Protein AF-A0A6S6RY39-F1 (afdb_monomer)

Radius of gyration: 20.73 Å; Cα contacts (8 Å, |Δi|>4): 119; chains: 1; bounding box: 57×33×61 Å

Structure (mmCIF, N/CA/C/O backbone):
data_AF-A0A6S6RY39-F1
#
_entry.id   AF-A0A6S6RY39-F1
#
loop_
_atom_site.group_PDB
_atom_site.id
_atom_site.type_symbol
_atom_site.label_atom_id
_atom_site.label_alt_id
_atom_site.label_comp_id
_atom_site.label_asym_id
_atom_site.label_entity_id
_atom_site.label_seq_id
_atom_site.pdbx_PDB_ins_code
_atom_site.Cartn_x
_atom_site.Cartn_y
_atom_site.Cartn_z
_atom_site.occupancy
_atom_site.B_iso_or_equiv
_atom_site.auth_seq_id
_atom_site.auth_comp_id
_atom_site.auth_asym_id
_atom_site.auth_atom_id
_atom_site.pdbx_PDB_model_num
ATOM 1 N N . MET A 1 1 ? -31.749 14.037 34.444 1.00 73.38 1 MET A N 1
ATOM 2 C CA . MET A 1 1 ? -31.919 12.760 33.708 1.00 73.38 1 MET A CA 1
ATOM 3 C C . MET A 1 1 ? -32.158 12.962 32.211 1.00 73.38 1 MET A C 1
ATOM 5 O O . MET A 1 1 ? -31.431 12.362 31.437 1.00 73.38 1 MET A O 1
ATOM 9 N N . ILE A 1 2 ? -33.068 13.847 31.779 1.00 84.06 2 ILE A N 1
ATOM 10 C CA . ILE A 1 2 ? -33.341 14.111 30.344 1.00 84.06 2 ILE A CA 1
ATOM 11 C C . ILE A 1 2 ? -32.094 14.583 29.569 1.00 84.06 2 ILE A C 1
ATOM 13 O O . ILE A 1 2 ? -31.812 14.070 28.492 1.00 84.06 2 ILE A O 1
ATOM 17 N N . ALA A 1 3 ? -31.295 15.489 30.145 1.00 82.75 3 ALA A N 1
ATOM 18 C CA . ALA A 1 3 ? -30.053 15.962 29.522 1.00 82.75 3 ALA A CA 1
ATOM 19 C C . ALA A 1 3 ? -29.034 14.832 29.268 1.00 82.75 3 ALA A C 1
ATOM 21 O O . ALA A 1 3 ? -28.412 14.790 28.215 1.00 82.75 3 ALA A O 1
ATOM 22 N N . VAL A 1 4 ? -28.912 13.874 30.195 1.00 85.75 4 VAL A N 1
ATOM 23 C CA . VAL A 1 4 ? -27.992 12.730 30.058 1.00 85.75 4 VAL A CA 1
ATOM 24 C C . VAL A 1 4 ? -28.448 11.796 28.935 1.00 85.75 4 VAL A C 1
ATOM 26 O O . VAL A 1 4 ? -27.627 11.341 28.144 1.00 85.75 4 VAL A O 1
ATOM 29 N N . VAL A 1 5 ? -29.756 11.550 28.817 1.00 87.19 5 VAL A N 1
ATOM 30 C CA . VAL A 1 5 ? -30.326 10.730 27.734 1.00 87.19 5 VAL A CA 1
ATOM 31 C C . VAL A 1 5 ? -30.104 11.389 26.371 1.00 87.19 5 VAL A C 1
ATOM 33 O O . VAL A 1 5 ? -29.671 10.718 25.439 1.00 87.19 5 VAL A O 1
ATOM 36 N N . LEU A 1 6 ? -30.325 12.703 26.262 1.00 83.94 6 LEU A N 1
ATOM 37 C CA . LEU A 1 6 ? -30.083 13.454 25.026 1.00 83.94 6 LEU A CA 1
ATOM 38 C C . LEU A 1 6 ? -28.608 13.427 24.610 1.00 83.94 6 LEU A C 1
ATOM 40 O O . LEU A 1 6 ? -28.309 13.147 23.453 1.00 83.94 6 LEU A O 1
ATOM 44 N N . VAL A 1 7 ? -27.689 13.648 25.555 1.00 85.06 7 VAL A N 1
ATOM 45 C CA . VAL A 1 7 ? -26.241 13.573 25.296 1.00 85.06 7 VAL A CA 1
ATOM 46 C C . VAL A 1 7 ? -25.830 12.160 24.876 1.00 85.06 7 VAL A C 1
ATOM 48 O O . VAL A 1 7 ? -25.050 11.995 23.945 1.00 85.06 7 VAL A O 1
ATOM 51 N N . THR A 1 8 ? -26.401 11.127 25.495 1.00 83.75 8 THR A N 1
ATOM 52 C CA . THR A 1 8 ? -26.108 9.729 25.141 1.00 83.75 8 THR A CA 1
ATOM 53 C C . THR A 1 8 ? -26.586 9.392 23.728 1.00 83.75 8 THR A C 1
ATOM 55 O O . THR A 1 8 ? -25.852 8.768 22.967 1.00 83.75 8 THR A O 1
ATOM 58 N N . LEU A 1 9 ? -27.789 9.831 23.343 1.00 81.00 9 LEU A N 1
ATOM 59 C CA . LEU A 1 9 ? -28.319 9.638 21.989 1.00 81.00 9 LEU A CA 1
ATOM 60 C C . LEU A 1 9 ? -27.497 10.393 20.938 1.00 81.00 9 LEU A C 1
ATOM 62 O O . LEU A 1 9 ? -27.212 9.837 19.879 1.00 81.00 9 LEU A O 1
ATOM 66 N N . ALA A 1 10 ? -27.072 11.622 21.246 1.00 76.44 10 ALA A N 1
ATOM 67 C CA . ALA A 1 10 ? -26.186 12.394 20.380 1.00 76.44 10 ALA A CA 1
ATOM 68 C C . ALA A 1 10 ? -24.828 11.694 20.195 1.00 76.44 10 ALA A C 1
ATOM 70 O O . ALA A 1 10 ? -24.358 11.558 19.068 1.00 76.44 10 ALA A O 1
ATOM 71 N N . ASN A 1 11 ? -24.243 11.166 21.274 1.00 81.69 11 ASN A N 1
ATOM 72 C CA . ASN A 1 11 ? -22.986 10.419 21.218 1.00 81.69 11 ASN A CA 1
ATOM 73 C C . ASN A 1 11 ? -23.126 9.105 20.435 1.00 81.69 11 ASN A C 1
ATOM 75 O O . ASN A 1 11 ? -22.266 8.783 19.622 1.00 81.69 11 ASN A O 1
ATOM 79 N N . LEU A 1 12 ? -24.222 8.361 20.619 1.00 77.88 12 LEU A N 1
ATOM 80 C CA . LEU A 1 12 ? -24.502 7.140 19.853 1.00 77.88 12 LEU A CA 1
ATOM 81 C C . LEU A 1 12 ? -24.656 7.428 18.355 1.00 77.88 12 LEU A C 1
ATOM 83 O O . LEU A 1 12 ? -24.127 6.685 17.527 1.00 77.88 12 LEU A O 1
ATOM 87 N N . ALA A 1 13 ? -25.351 8.512 18.002 1.00 77.69 13 ALA A N 1
ATOM 88 C CA . ALA A 1 13 ? -25.482 8.950 16.618 1.00 77.69 13 ALA A CA 1
ATOM 89 C C . ALA A 1 13 ? -24.123 9.358 16.025 1.00 77.69 13 ALA A C 1
ATOM 91 O O . ALA A 1 13 ? -23.806 8.955 14.908 1.00 77.69 13 ALA A O 1
ATOM 92 N N . ALA A 1 14 ? -23.299 10.084 16.787 1.00 77.56 14 ALA A N 1
ATOM 93 C CA . ALA A 1 14 ? -21.957 10.484 16.370 1.00 77.56 14 ALA A CA 1
ATOM 94 C C . ALA A 1 14 ? -21.034 9.276 16.135 1.00 77.56 14 ALA A C 1
ATOM 96 O O . ALA A 1 14 ? -20.383 9.201 15.096 1.00 77.56 14 ALA A O 1
ATOM 97 N N . VAL A 1 15 ? -21.032 8.291 17.040 1.00 80.50 15 VAL A N 1
ATOM 98 C CA . VAL A 1 15 ? -20.230 7.060 16.905 1.00 80.50 15 VAL A CA 1
ATOM 99 C C . VAL A 1 15 ? -20.696 6.210 15.722 1.00 80.50 15 VAL A C 1
ATOM 101 O O . VAL A 1 15 ? -19.879 5.640 15.000 1.00 80.50 15 VAL A O 1
ATOM 104 N N . ARG A 1 16 ? -22.008 6.133 15.478 1.00 79.38 16 ARG A N 1
ATOM 105 C CA . ARG A 1 16 ? -22.537 5.422 14.310 1.00 79.38 16 ARG A CA 1
ATOM 106 C C . ARG A 1 16 ? -22.140 6.109 13.004 1.00 79.38 16 ARG A C 1
ATOM 108 O O . ARG A 1 16 ? -21.680 5.432 12.090 1.00 79.38 16 ARG A O 1
ATOM 115 N N . LEU A 1 17 ? -22.272 7.435 12.937 1.00 79.50 17 LEU A N 1
ATOM 116 C CA . LEU A 1 17 ? -21.854 8.220 11.776 1.00 79.50 17 LEU A CA 1
ATOM 117 C C . LEU A 1 17 ? -20.347 8.082 11.526 1.00 79.50 17 LEU A C 1
ATOM 119 O O . LEU A 1 17 ? -19.929 7.921 10.384 1.00 79.50 17 LEU A O 1
ATOM 123 N N . TYR A 1 18 ? -19.543 8.081 12.590 1.00 79.31 18 TYR A N 1
ATOM 124 C CA . TYR A 1 18 ? -18.112 7.799 12.520 1.00 79.31 18 TYR A CA 1
ATOM 125 C C . TYR A 1 18 ? -17.836 6.439 11.869 1.00 79.31 18 TYR A C 1
ATOM 127 O O . TYR A 1 18 ? -17.077 6.369 10.903 1.00 79.31 18 TYR A O 1
ATOM 135 N N . GLY A 1 19 ? -18.489 5.377 12.355 1.00 80.19 19 GLY A N 1
ATOM 136 C CA . GLY A 1 19 ? -18.305 4.026 11.826 1.00 80.19 19 GLY A CA 1
ATOM 137 C C . GLY A 1 19 ? -18.714 3.908 10.356 1.00 80.19 19 GLY A C 1
ATOM 138 O O . GLY A 1 19 ? -18.014 3.271 9.572 1.00 80.19 19 GLY A O 1
ATOM 139 N N . GLU A 1 20 ? -19.810 4.560 9.960 1.00 84.69 20 GLU A N 1
ATOM 140 C CA . GLU A 1 20 ? -20.259 4.594 8.565 1.00 84.69 20 GLU A CA 1
ATOM 141 C C . GLU A 1 20 ? -19.268 5.364 7.673 1.00 84.69 20 GLU A C 1
ATOM 143 O O . GLU A 1 20 ? -18.869 4.851 6.627 1.00 84.69 20 GLU A O 1
ATOM 148 N N . LEU A 1 21 ? -18.802 6.549 8.085 1.00 84.19 21 LEU A N 1
ATOM 149 C CA . LEU A 1 21 ? -17.816 7.330 7.325 1.00 84.19 21 LEU A CA 1
ATOM 150 C C . LEU A 1 21 ? -16.485 6.592 7.171 1.00 84.19 21 LEU A C 1
ATOM 152 O O . LEU A 1 21 ? -15.927 6.540 6.074 1.00 84.19 21 LEU A O 1
ATOM 156 N N . GLU A 1 22 ? -15.980 5.992 8.247 1.00 84.56 22 GLU A N 1
ATOM 157 C CA . GLU A 1 22 ? -14.739 5.225 8.204 1.00 84.56 22 GLU A CA 1
ATOM 158 C C . GLU A 1 22 ? -14.876 3.986 7.311 1.00 84.56 22 GLU A C 1
ATOM 160 O O . GLU A 1 22 ? -13.965 3.690 6.533 1.00 84.56 22 GLU A O 1
ATOM 165 N N . PHE A 1 23 ? -16.033 3.315 7.334 1.00 85.31 23 PHE A N 1
ATOM 166 C CA . PHE A 1 23 ? -16.339 2.221 6.415 1.00 85.31 23 PHE A CA 1
ATOM 167 C C . PHE A 1 23 ? -16.295 2.678 4.948 1.00 85.31 23 PHE A C 1
ATOM 169 O O . PHE A 1 23 ? -15.620 2.048 4.128 1.00 85.31 23 PHE A O 1
ATOM 176 N N . TRP A 1 24 ? -16.936 3.802 4.612 1.00 89.38 24 TRP A N 1
ATOM 177 C CA . TRP A 1 24 ? -16.904 4.357 3.255 1.00 89.38 24 TRP A CA 1
ATOM 178 C C . TRP A 1 24 ? -15.489 4.766 2.825 1.00 89.38 24 TRP A C 1
ATOM 180 O O . TRP A 1 24 ? -15.053 4.410 1.728 1.00 89.38 24 TRP A O 1
ATOM 190 N N . PHE A 1 25 ? -14.726 5.440 3.690 1.00 89.69 25 PHE A N 1
ATOM 191 C CA . PHE A 1 25 ? -13.334 5.797 3.396 1.00 89.69 25 PHE A CA 1
ATOM 192 C C . PHE A 1 25 ? -12.435 4.568 3.231 1.00 89.69 25 PHE A C 1
ATOM 194 O O . PHE A 1 25 ? -11.557 4.553 2.364 1.00 89.69 25 PHE A O 1
ATOM 201 N N . ALA A 1 26 ? -12.642 3.517 4.026 1.00 87.44 26 ALA A N 1
ATOM 202 C CA . ALA A 1 26 ? -11.937 2.250 3.868 1.00 87.44 26 ALA A CA 1
ATOM 203 C C . ALA A 1 26 ? -12.264 1.583 2.524 1.00 87.44 26 ALA A C 1
ATOM 205 O O . ALA A 1 26 ? -11.342 1.136 1.837 1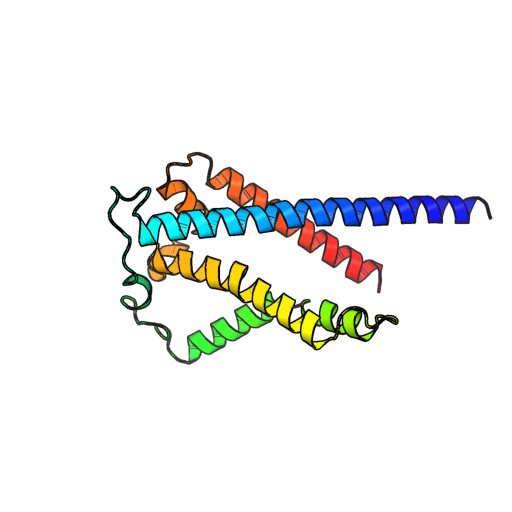.00 87.44 26 ALA A O 1
ATOM 206 N N . MET A 1 27 ? -13.535 1.572 2.107 1.00 90.31 27 MET A N 1
ATOM 207 C CA . MET A 1 27 ? -13.937 1.009 0.814 1.00 90.31 27 MET A CA 1
ATOM 208 C C . MET A 1 27 ? -13.284 1.722 -0.372 1.00 90.31 27 MET A C 1
ATOM 210 O O . MET A 1 27 ? -12.805 1.047 -1.285 1.00 90.31 27 MET A O 1
ATOM 214 N N . ILE A 1 28 ? -13.209 3.058 -0.352 1.00 92.75 28 ILE A N 1
ATOM 215 C CA . ILE A 1 28 ? -12.553 3.846 -1.411 1.00 92.75 28 ILE A CA 1
ATOM 216 C C . ILE A 1 28 ? -11.085 3.422 -1.559 1.00 92.75 28 ILE A C 1
ATOM 218 O O . ILE A 1 28 ? -10.643 3.078 -2.656 1.00 92.75 28 ILE A O 1
ATOM 222 N N . LYS A 1 29 ? -10.345 3.375 -0.444 1.00 89.44 29 LYS A N 1
ATOM 223 C CA . LYS A 1 29 ? -8.929 2.976 -0.416 1.00 89.44 29 LYS A CA 1
ATOM 224 C C . LYS A 1 29 ? -8.711 1.558 -0.947 1.00 89.44 29 LYS A C 1
ATOM 226 O O . LYS A 1 29 ? -7.864 1.344 -1.809 1.00 89.44 29 LYS A O 1
ATOM 231 N N . VAL A 1 30 ? -9.469 0.589 -0.432 1.00 91.31 30 VAL A N 1
ATOM 232 C CA . VAL A 1 30 ? -9.306 -0.828 -0.792 1.00 91.31 30 VAL A CA 1
ATOM 233 C C . VAL A 1 30 ? -9.629 -1.056 -2.265 1.00 91.31 30 VAL A C 1
ATOM 235 O O . VAL A 1 30 ? -8.853 -1.701 -2.967 1.00 91.31 30 VAL A O 1
ATOM 238 N N . THR A 1 31 ? -10.729 -0.479 -2.752 1.00 93.50 31 THR A N 1
ATOM 239 C CA . THR A 1 31 ? -11.125 -0.588 -4.162 1.00 93.50 31 THR A CA 1
ATOM 240 C C . THR A 1 31 ? -10.046 -0.015 -5.074 1.00 93.50 31 THR A C 1
ATOM 242 O O . THR A 1 31 ? -9.655 -0.661 -6.044 1.00 93.50 31 THR A O 1
ATOM 245 N N . MET A 1 32 ? -9.505 1.157 -4.728 1.00 93.25 32 MET A N 1
ATOM 246 C CA . MET A 1 32 ? -8.440 1.805 -5.492 1.00 93.25 32 MET A CA 1
ATOM 247 C C . MET A 1 32 ? -7.193 0.920 -5.620 1.00 93.25 32 MET A C 1
ATOM 249 O O . MET A 1 32 ? -6.672 0.739 -6.721 1.00 93.25 32 MET A O 1
ATOM 253 N N . ILE A 1 33 ? -6.731 0.339 -4.508 1.00 92.81 33 ILE A N 1
ATOM 254 C CA . ILE A 1 33 ? -5.547 -0.529 -4.496 1.00 92.81 33 ILE A CA 1
ATOM 255 C C . ILE A 1 33 ? -5.783 -1.781 -5.346 1.00 92.81 33 ILE A C 1
ATOM 257 O O . ILE A 1 33 ? -4.914 -2.156 -6.130 1.00 92.81 33 ILE A O 1
ATOM 261 N N . ILE A 1 34 ? -6.957 -2.410 -5.236 1.00 93.75 34 ILE A N 1
ATOM 262 C CA . ILE A 1 34 ? -7.293 -3.601 -6.029 1.00 93.75 34 ILE A CA 1
ATOM 263 C C . ILE A 1 34 ? -7.283 -3.275 -7.525 1.00 93.75 34 ILE A C 1
ATOM 265 O O . ILE A 1 34 ? -6.635 -3.981 -8.294 1.00 93.75 34 ILE A O 1
ATOM 269 N N . VAL A 1 35 ? -7.952 -2.194 -7.941 1.00 93.69 35 VAL A N 1
ATOM 270 C CA . VAL A 1 35 ? -7.993 -1.769 -9.351 1.00 93.69 35 VAL A CA 1
ATOM 271 C C . VAL A 1 35 ? -6.584 -1.519 -9.883 1.00 93.69 35 VAL A C 1
ATOM 273 O O . VAL A 1 35 ? -6.236 -1.981 -10.965 1.00 93.69 35 VAL A O 1
ATOM 276 N N . MET A 1 36 ? -5.753 -0.836 -9.103 1.00 92.88 36 MET A N 1
ATOM 277 C CA . MET A 1 36 ? -4.372 -0.549 -9.468 1.00 92.88 36 MET A CA 1
ATOM 278 C C . MET A 1 36 ? -3.525 -1.815 -9.628 1.00 92.88 36 MET A C 1
ATOM 280 O O . MET A 1 36 ? -2.757 -1.911 -10.584 1.00 92.88 36 MET A O 1
ATOM 284 N N . ILE A 1 37 ? -3.677 -2.793 -8.730 1.00 93.06 37 ILE A N 1
ATOM 285 C CA . ILE A 1 37 ? -2.982 -4.080 -8.842 1.00 93.06 37 ILE A CA 1
ATOM 286 C C . ILE A 1 37 ? -3.424 -4.804 -10.114 1.00 93.06 37 ILE A C 1
ATOM 288 O O . ILE A 1 37 ? -2.578 -5.263 -10.872 1.00 93.06 37 ILE A O 1
ATOM 292 N N . LEU A 1 38 ? -4.729 -4.865 -10.393 1.00 93.81 38 LEU A N 1
ATOM 293 C CA . LEU A 1 38 ? -5.251 -5.528 -11.591 1.00 93.81 38 LEU A CA 1
ATOM 294 C C . LEU A 1 38 ? -4.758 -4.869 -12.885 1.00 93.81 38 LEU A C 1
ATOM 296 O O . LEU A 1 38 ? -4.331 -5.571 -13.799 1.00 93.81 38 LEU A O 1
ATOM 300 N N . ILE 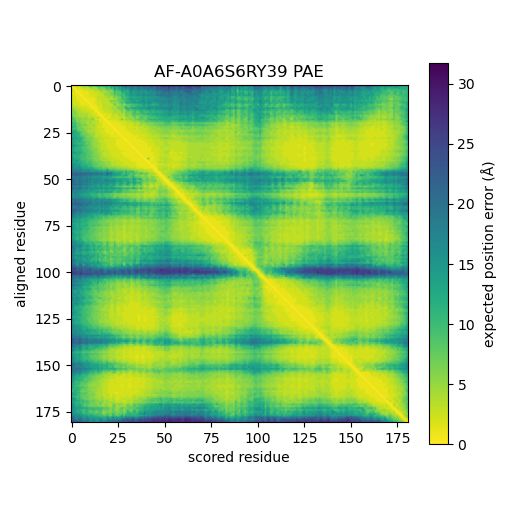A 1 39 ? -4.766 -3.535 -12.950 1.00 92.88 39 ILE A N 1
ATOM 301 C CA . ILE A 1 39 ? -4.218 -2.783 -14.089 1.00 92.88 39 ILE A CA 1
ATOM 302 C C . ILE A 1 39 ? -2.724 -3.066 -14.248 1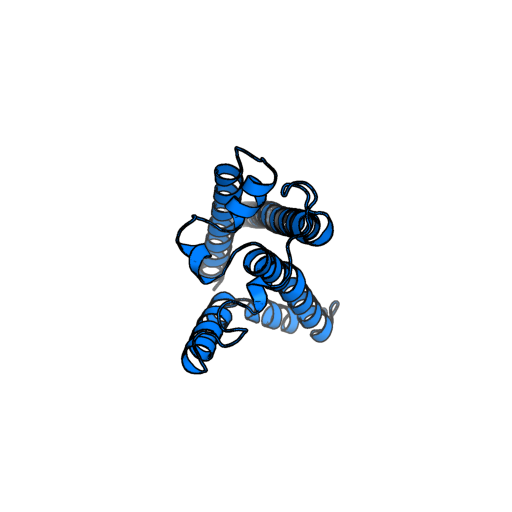.00 92.88 39 ILE A C 1
ATOM 304 O O . ILE A 1 39 ? -2.264 -3.342 -15.352 1.00 92.88 39 ILE A O 1
ATOM 308 N N . GLY A 1 40 ? -1.972 -3.045 -13.147 1.00 92.00 40 GLY A N 1
ATOM 309 C CA . GLY A 1 40 ? -0.547 -3.349 -13.152 1.00 92.00 40 GLY A CA 1
ATOM 310 C C . GLY A 1 40 ? -0.233 -4.753 -13.653 1.00 92.00 40 GLY A C 1
ATOM 311 O O . GLY A 1 40 ? 0.638 -4.921 -14.500 1.00 92.00 40 GLY A O 1
ATOM 312 N N . LEU A 1 41 ? -0.977 -5.760 -13.192 1.00 92.44 41 LEU A N 1
ATOM 313 C CA . LEU A 1 41 ? -0.845 -7.132 -13.685 1.00 92.44 41 LEU A CA 1
ATOM 314 C C . LEU A 1 41 ? -1.202 -7.223 -15.177 1.00 92.44 41 LEU A C 1
ATOM 316 O O . LEU A 1 41 ? -0.521 -7.923 -15.920 1.00 92.44 41 LEU A O 1
ATOM 320 N N . GLY A 1 42 ? 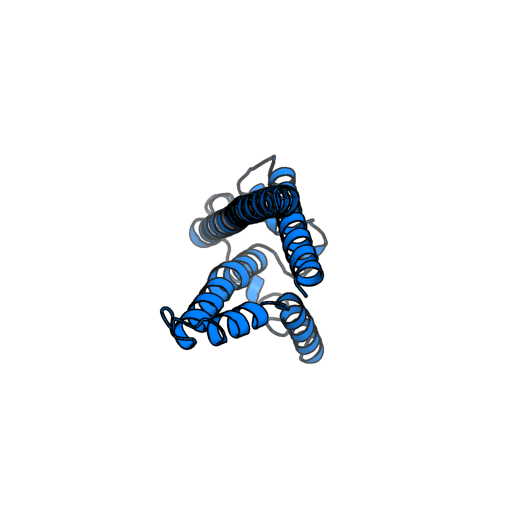-2.219 -6.488 -15.638 1.00 90.88 42 GLY A N 1
ATOM 321 C CA . GLY A 1 42 ? -2.566 -6.393 -17.060 1.00 90.88 42 GLY A CA 1
ATOM 322 C C . GLY A 1 42 ? -1.463 -5.756 -17.914 1.00 90.88 42 GLY A C 1
ATOM 323 O O . GLY A 1 42 ? -1.195 -6.220 -19.020 1.00 90.88 42 GLY A O 1
ATOM 324 N N . LEU A 1 43 ? -0.778 -4.739 -17.392 1.00 90.31 43 LEU A N 1
ATOM 325 C CA . LEU A 1 43 ? 0.395 -4.129 -18.025 1.00 90.31 43 LEU A CA 1
ATOM 326 C C . LEU A 1 43 ? 1.586 -5.100 -18.080 1.00 90.31 43 LEU A C 1
ATOM 328 O O . LEU A 1 43 ? 2.239 -5.196 -19.113 1.00 90.31 43 LEU A O 1
ATOM 332 N N . ILE A 1 44 ? 1.841 -5.843 -17.000 1.00 90.12 44 ILE A N 1
ATOM 333 C CA . ILE A 1 44 ? 2.969 -6.782 -16.907 1.00 90.12 44 ILE A CA 1
ATOM 334 C C . ILE A 1 44 ? 2.752 -8.001 -17.806 1.00 90.12 44 ILE A C 1
ATOM 336 O O . ILE A 1 44 ? 3.608 -8.308 -18.623 1.00 90.12 44 ILE A O 1
ATOM 340 N N . PHE A 1 45 ? 1.616 -8.693 -17.692 1.00 88.44 45 PHE A N 1
ATOM 341 C CA . PHE A 1 45 ? 1.412 -9.978 -18.374 1.00 88.44 45 PHE A CA 1
ATOM 342 C C . PHE A 1 45 ? 0.852 -9.856 -19.791 1.00 88.44 45 PHE A C 1
ATOM 344 O O . PHE A 1 45 ? 1.094 -10.733 -20.615 1.00 88.44 45 PHE A O 1
ATOM 351 N N . VAL A 1 46 ? 0.066 -8.813 -20.067 1.00 85.00 46 VAL A N 1
ATOM 352 C CA . VAL A 1 46 ? -0.668 -8.662 -21.336 1.00 85.00 46 VAL A CA 1
ATOM 353 C C . VAL A 1 46 ? -0.189 -7.440 -22.128 1.00 85.00 46 VAL A C 1
ATOM 355 O O . VAL A 1 46 ? -0.452 -7.344 -23.323 1.00 85.00 46 VAL A O 1
ATOM 358 N N . GLY A 1 47 ? 0.512 -6.491 -21.498 1.00 82.38 47 GLY A N 1
ATOM 359 C CA . GLY A 1 47 ? 0.944 -5.258 -22.161 1.00 82.38 47 GLY A CA 1
ATOM 360 C C . GLY A 1 47 ? -0.216 -4.311 -22.492 1.00 82.38 47 GLY A C 1
ATOM 361 O O . GLY A 1 47 ? -0.128 -3.531 -23.443 1.00 82.38 47 GLY A O 1
ATOM 362 N N . ILE A 1 48 ? -1.330 -4.376 -21.748 1.00 76.62 48 ILE A N 1
ATOM 363 C CA . ILE A 1 48 ? -2.496 -3.500 -21.962 1.00 76.62 48 ILE A CA 1
ATOM 364 C C . ILE A 1 48 ? -2.073 -2.054 -21.676 1.00 76.62 48 ILE A C 1
ATOM 366 O O . ILE A 1 48 ? -1.876 -1.699 -20.522 1.00 76.62 48 ILE A O 1
ATOM 370 N N . GLY A 1 49 ? -1.928 -1.222 -22.712 1.00 72.31 49 GLY A N 1
ATOM 371 C CA . GLY A 1 49 ? -1.375 0.141 -22.596 1.00 72.31 49 GLY A CA 1
ATOM 372 C C . GLY A 1 49 ? 0.116 0.264 -22.950 1.00 72.31 49 GLY A C 1
ATOM 373 O O . GLY A 1 49 ? 0.688 1.342 -22.831 1.00 72.31 49 GLY A O 1
ATOM 374 N N . ASN A 1 50 ? 0.740 -0.820 -23.420 1.00 80.88 50 ASN A N 1
ATOM 375 C CA . ASN A 1 50 ? 2.113 -0.858 -23.924 1.00 80.88 50 ASN A CA 1
ATOM 376 C C . ASN A 1 50 ? 2.187 -1.595 -25.275 1.00 80.88 50 ASN A C 1
ATOM 378 O O . ASN A 1 50 ? 2.949 -2.535 -25.428 1.00 80.88 50 ASN A O 1
ATOM 382 N N . ASN A 1 51 ? 1.333 -1.239 -26.242 1.00 77.56 51 ASN A N 1
ATOM 383 C CA . ASN A 1 51 ? 1.256 -1.903 -27.558 1.00 77.56 51 ASN A CA 1
ATOM 384 C C . ASN A 1 51 ? 1.076 -3.439 -27.514 1.00 77.56 51 ASN A C 1
ATOM 386 O O . ASN A 1 51 ? 1.441 -4.117 -28.470 1.00 77.56 51 ASN A O 1
ATOM 390 N N . PHE A 1 52 ? 0.501 -3.987 -26.435 1.00 76.38 52 PHE A N 1
ATOM 391 C CA . PHE A 1 52 ? 0.433 -5.435 -26.170 1.00 76.38 52 PHE A CA 1
ATOM 392 C C . PHE A 1 52 ? 1.800 -6.117 -26.021 1.00 76.38 52 PHE A C 1
ATOM 394 O O . PHE A 1 52 ? 1.911 -7.333 -26.149 1.00 76.38 52 PHE A O 1
ATOM 401 N N . GLU A 1 53 ? 2.835 -5.339 -25.712 1.00 75.75 53 GLU A N 1
ATOM 402 C CA . GLU A 1 53 ? 4.150 -5.832 -25.341 1.00 75.75 53 GLU A CA 1
ATOM 403 C C . GLU A 1 53 ? 4.225 -5.935 -23.807 1.00 75.75 53 GLU A C 1
ATOM 405 O O . GLU A 1 53 ? 4.095 -4.914 -23.115 1.00 75.75 53 GLU A O 1
ATOM 410 N N . PRO A 1 54 ? 4.368 -7.154 -23.252 1.00 81.50 54 PRO A N 1
ATOM 411 C CA . PRO A 1 54 ? 4.519 -7.370 -21.817 1.00 81.50 54 PRO A CA 1
ATOM 412 C C . PRO A 1 54 ? 5.687 -6.563 -21.248 1.00 81.50 54 PRO A C 1
ATOM 414 O O . PRO A 1 54 ? 6.752 -6.481 -21.858 1.00 81.50 54 PRO A O 1
ATOM 417 N N . ILE A 1 55 ? 5.497 -5.980 -20.065 1.00 83.94 55 ILE A N 1
ATOM 418 C CA . ILE A 1 55 ? 6.583 -5.297 -19.356 1.00 83.94 55 ILE A CA 1
ATOM 419 C C . ILE A 1 55 ? 7.383 -6.345 -18.585 1.00 83.94 55 ILE A C 1
ATOM 421 O O . ILE A 1 55 ? 6.831 -7.054 -17.742 1.00 83.94 55 ILE A O 1
ATOM 425 N N . ASP A 1 56 ? 8.679 -6.430 -18.880 1.00 80.00 56 ASP A N 1
ATOM 426 C CA . ASP A 1 56 ? 9.583 -7.375 -18.229 1.00 80.00 56 ASP A CA 1
ATOM 427 C C . ASP A 1 56 ? 9.813 -7.025 -16.747 1.00 80.00 56 ASP A C 1
ATOM 429 O O . ASP A 1 56 ? 9.700 -5.880 -16.306 1.00 80.00 56 ASP A O 1
ATOM 433 N N . LEU A 1 57 ? 10.190 -8.036 -15.970 1.00 85.75 57 LEU A N 1
ATOM 434 C CA . LEU A 1 57 ? 10.553 -7.939 -14.560 1.00 85.75 57 LEU A CA 1
ATOM 435 C C . LEU A 1 57 ? 11.962 -7.357 -14.345 1.00 85.75 57 LEU A C 1
ATOM 437 O O . LEU A 1 57 ? 12.421 -7.269 -13.205 1.00 85.75 57 LEU A O 1
ATOM 441 N N . ALA A 1 58 ? 12.643 -6.947 -15.419 1.00 84.44 58 ALA A N 1
ATOM 442 C CA . ALA A 1 58 ? 14.019 -6.461 -15.417 1.00 84.44 58 ALA A CA 1
ATOM 443 C C . ALA A 1 58 ? 14.247 -5.284 -14.448 1.00 84.44 58 ALA A C 1
ATOM 445 O O . ALA A 1 58 ? 15.243 -5.270 -13.718 1.00 84.44 58 ALA A O 1
ATOM 446 N N . ASN A 1 59 ? 13.266 -4.378 -14.319 1.00 85.62 59 ASN A N 1
ATOM 447 C CA . ASN A 1 59 ? 13.313 -3.239 -13.390 1.00 85.62 59 ASN A CA 1
ATOM 448 C C . ASN A 1 59 ? 13.537 -3.644 -11.917 1.00 85.62 59 ASN A C 1
ATOM 450 O O . ASN A 1 59 ? 14.071 -2.850 -11.140 1.00 85.62 59 ASN A O 1
ATOM 454 N N . LEU A 1 60 ? 13.181 -4.876 -11.523 1.00 84.12 60 LEU A N 1
ATOM 455 C CA . LEU A 1 60 ? 13.407 -5.388 -10.164 1.00 84.12 60 LEU A CA 1
ATOM 456 C C . LEU A 1 60 ? 14.893 -5.615 -9.852 1.00 84.12 60 LEU A C 1
ATOM 458 O O . LEU A 1 60 ? 15.289 -5.585 -8.686 1.00 84.12 60 LEU A O 1
ATOM 462 N N . THR A 1 61 ? 15.714 -5.879 -10.871 1.00 83.31 61 THR A N 1
ATOM 463 C CA . THR A 1 61 ? 17.108 -6.309 -10.692 1.00 83.31 61 THR A CA 1
ATOM 464 C C . THR A 1 61 ? 18.136 -5.417 -11.375 1.00 83.31 61 THR A C 1
ATOM 466 O O . THR A 1 61 ? 19.248 -5.302 -10.861 1.00 83.31 61 THR A O 1
ATOM 469 N N . GLU A 1 62 ? 17.791 -4.763 -12.485 1.00 82.56 62 GLU A N 1
ATOM 470 C CA . GLU A 1 62 ? 18.749 -4.027 -13.325 1.00 82.56 62 GLU A CA 1
ATOM 471 C C . GLU A 1 62 ? 19.382 -2.815 -12.630 1.00 82.56 62 GLU A C 1
ATOM 473 O O . GLU A 1 62 ? 20.534 -2.473 -12.890 1.00 82.56 62 GLU A O 1
ATOM 478 N N . HIS A 1 63 ? 18.689 -2.202 -11.673 1.00 81.62 63 HIS A N 1
ATOM 479 C CA . HIS A 1 63 ? 19.147 -0.983 -11.003 1.00 81.62 63 HIS A CA 1
ATOM 480 C C . HIS A 1 63 ? 19.803 -1.267 -9.642 1.00 81.62 63 HIS A C 1
ATOM 482 O O . HIS A 1 63 ? 19.430 -0.679 -8.628 1.00 81.62 63 HIS A O 1
ATOM 488 N N . GLY A 1 64 ? 20.768 -2.191 -9.602 1.00 73.50 64 GLY A N 1
ATOM 489 C CA . GLY A 1 64 ? 21.518 -2.535 -8.382 1.00 73.50 64 GLY A CA 1
ATOM 490 C C . GLY A 1 64 ? 20.862 -3.598 -7.488 1.00 73.50 64 GLY A C 1
ATOM 491 O O . GLY A 1 64 ? 21.302 -3.805 -6.356 1.00 73.50 64 GLY A O 1
ATOM 492 N N . GLY A 1 65 ? 19.838 -4.294 -7.991 1.00 80.81 65 GLY A N 1
ATOM 493 C CA . GLY A 1 65 ? 19.146 -5.374 -7.286 1.00 80.81 65 GLY A CA 1
ATOM 494 C C . GLY A 1 65 ? 18.437 -4.949 -5.994 1.00 80.81 65 GLY A C 1
ATOM 495 O O . GLY A 1 65 ? 18.225 -3.772 -5.712 1.00 80.81 65 GLY A O 1
ATOM 496 N N . PHE A 1 66 ? 18.095 -5.936 -5.162 1.00 77.25 66 PHE A N 1
ATOM 497 C CA . PHE A 1 66 ? 17.348 -5.726 -3.912 1.00 77.25 66 PHE A CA 1
ATOM 498 C C . PHE A 1 66 ? 18.103 -4.910 -2.846 1.00 77.25 66 PHE A C 1
ATOM 500 O O . PHE A 1 66 ? 17.482 -4.374 -1.932 1.00 77.25 66 PHE A O 1
ATOM 507 N N . PHE A 1 67 ? 19.431 -4.802 -2.956 1.00 83.25 67 PHE A N 1
ATOM 508 C CA . PHE A 1 67 ? 20.293 -4.089 -2.007 1.00 83.25 67 PHE A CA 1
ATOM 509 C C . PHE A 1 67 ? 21.079 -2.958 -2.684 1.00 83.25 67 PHE A C 1
ATOM 511 O O . PHE A 1 67 ? 22.238 -2.723 -2.347 1.00 83.25 67 PHE A O 1
ATOM 518 N N . ALA A 1 68 ? 20.454 -2.231 -3.617 1.00 81.38 68 ALA A N 1
ATOM 519 C CA . ALA A 1 68 ? 21.119 -1.182 -4.397 1.00 81.38 68 ALA A CA 1
ATOM 520 C C . ALA A 1 68 ? 21.789 -0.082 -3.545 1.00 81.38 68 ALA A C 1
ATOM 522 O O . ALA A 1 68 ? 22.820 0.462 -3.929 1.00 81.38 68 ALA A O 1
ATOM 523 N N . GLY A 1 69 ? 21.243 0.223 -2.361 1.00 82.94 69 GLY A N 1
ATOM 524 C CA . GLY A 1 69 ? 21.831 1.167 -1.399 1.00 82.94 69 GLY A CA 1
ATOM 525 C C . GLY A 1 69 ? 22.708 0.527 -0.310 1.00 82.94 69 GLY A C 1
ATOM 526 O O . GLY A 1 69 ? 23.060 1.195 0.661 1.00 82.94 69 GLY A O 1
ATOM 527 N N . GLY A 1 70 ? 23.020 -0.766 -0.421 1.00 88.06 70 GLY A N 1
ATOM 528 C CA . GLY A 1 70 ? 23.750 -1.534 0.586 1.00 88.06 70 GLY A CA 1
ATOM 529 C C . GLY A 1 70 ? 22.976 -1.768 1.892 1.00 88.06 70 GLY A C 1
ATOM 530 O O . GLY A 1 70 ? 21.790 -1.458 2.023 1.00 88.06 70 GLY A O 1
ATOM 531 N N . TRP A 1 71 ? 23.671 -2.328 2.888 1.00 89.62 71 TRP A N 1
ATOM 532 C CA . TRP A 1 71 ? 23.082 -2.704 4.181 1.00 89.62 71 TRP A CA 1
ATOM 533 C C . TRP A 1 71 ? 22.507 -1.510 4.954 1.00 89.62 71 TRP A C 1
ATOM 535 O O . TRP A 1 71 ? 21.451 -1.610 5.573 1.00 89.62 71 TRP A O 1
ATOM 545 N N . GLN A 1 72 ? 23.170 -0.354 4.881 1.00 90.00 72 GLN A N 1
ATOM 546 C CA . GLN A 1 72 ? 22.731 0.850 5.580 1.00 90.00 72 GLN A CA 1
ATOM 547 C C . GLN A 1 72 ? 21.377 1.353 5.058 1.00 90.00 72 GLN A C 1
ATOM 549 O O . GLN A 1 72 ? 20.469 1.574 5.857 1.00 90.00 72 GLN A O 1
ATOM 554 N N . SER A 1 73 ? 21.198 1.477 3.738 1.00 87.62 73 SER A N 1
ATOM 555 C CA . SER A 1 73 ? 19.912 1.899 3.163 1.00 87.62 73 SER A CA 1
ATOM 556 C C . SER A 1 73 ? 18.799 0.890 3.416 1.00 87.62 73 SER A C 1
ATOM 558 O O . SER A 1 73 ? 17.658 1.291 3.634 1.00 87.62 73 SER A O 1
ATOM 560 N N . PHE A 1 74 ? 19.123 -0.406 3.459 1.00 89.69 74 PHE A N 1
ATOM 561 C CA . PHE A 1 74 ? 18.164 -1.437 3.853 1.00 89.69 74 PHE A CA 1
ATOM 562 C C . PHE A 1 74 ? 17.650 -1.222 5.284 1.00 89.69 74 PHE A C 1
ATOM 564 O O . PHE A 1 74 ? 16.441 -1.236 5.507 1.00 89.69 74 PHE A O 1
ATOM 571 N N . LEU A 1 75 ? 18.542 -0.953 6.245 1.00 92.12 75 LEU A N 1
ATOM 572 C CA . LEU A 1 75 ? 18.144 -0.662 7.626 1.00 92.12 75 LEU A CA 1
ATOM 573 C C . LEU A 1 75 ? 17.299 0.617 7.729 1.00 92.12 75 LEU A C 1
ATOM 575 O O . LEU A 1 75 ? 16.300 0.629 8.445 1.00 92.12 75 LEU A O 1
ATOM 579 N N . PHE A 1 76 ? 17.645 1.673 6.986 1.00 91.31 76 PHE A N 1
ATOM 580 C CA . PHE A 1 76 ? 16.827 2.891 6.943 1.00 91.31 76 PHE A CA 1
ATOM 581 C C . PHE A 1 76 ? 15.433 2.638 6.361 1.00 91.31 76 PHE A C 1
ATOM 583 O O . PHE A 1 76 ? 14.441 3.079 6.943 1.00 91.31 76 PHE A O 1
ATOM 590 N N . ALA A 1 77 ? 15.339 1.894 5.257 1.00 90.06 77 ALA A N 1
ATOM 591 C CA . ALA A 1 77 ? 14.060 1.512 4.669 1.00 90.06 77 ALA A CA 1
ATOM 592 C C . ALA A 1 77 ? 13.224 0.680 5.653 1.00 90.06 77 ALA A C 1
ATOM 594 O O . ALA A 1 77 ? 12.036 0.946 5.821 1.00 90.06 77 ALA A O 1
ATOM 595 N N . LEU A 1 78 ? 13.848 -0.262 6.370 1.00 90.44 78 LEU A N 1
ATOM 596 C CA . LEU A 1 78 ? 13.185 -1.059 7.401 1.00 90.44 78 LEU A CA 1
ATOM 597 C C . LEU A 1 78 ? 12.597 -0.177 8.514 1.00 90.44 78 LEU A C 1
ATOM 599 O O . LEU A 1 78 ? 11.447 -0.376 8.900 1.00 90.44 78 LEU A O 1
ATOM 603 N N . CYS A 1 79 ? 13.337 0.827 8.990 1.00 92.81 79 CYS A N 1
ATOM 604 C CA . CYS A 1 79 ? 12.839 1.779 9.986 1.00 92.81 79 CYS A CA 1
ATOM 605 C C . CYS A 1 79 ? 11.619 2.567 9.485 1.00 92.81 79 CYS A C 1
ATOM 607 O O . CYS A 1 79 ? 10.640 2.704 10.217 1.00 92.81 79 CYS A O 1
ATOM 609 N N . ILE A 1 80 ? 11.647 3.050 8.237 1.00 91.12 80 ILE A N 1
ATOM 610 C CA . ILE A 1 80 ? 10.523 3.783 7.625 1.00 91.12 80 ILE A CA 1
ATOM 611 C C . ILE A 1 80 ? 9.295 2.877 7.487 1.00 91.12 80 ILE A C 1
ATOM 613 O O . ILE A 1 80 ? 8.173 3.293 7.785 1.00 91.12 80 ILE A O 1
ATOM 617 N N . VAL A 1 81 ? 9.502 1.625 7.073 1.00 89.19 81 VAL A N 1
ATOM 618 C CA . VAL A 1 81 ? 8.438 0.624 6.967 1.00 89.19 81 VAL A CA 1
ATOM 619 C C . VAL A 1 81 ? 7.819 0.373 8.340 1.00 89.19 81 VAL A C 1
ATOM 621 O O . VAL A 1 81 ? 6.609 0.512 8.475 1.00 89.19 81 VAL A O 1
ATOM 624 N N . ILE A 1 82 ? 8.619 0.090 9.374 1.00 88.50 82 ILE A N 1
ATOM 625 C CA . ILE A 1 82 ? 8.117 -0.142 10.740 1.00 88.50 82 ILE A CA 1
ATOM 626 C C . ILE A 1 82 ? 7.332 1.075 11.248 1.00 88.50 82 ILE A C 1
ATOM 628 O O . ILE A 1 82 ? 6.232 0.912 11.773 1.00 88.50 82 ILE A O 1
ATOM 632 N N . ALA A 1 83 ? 7.847 2.289 11.039 1.00 87.50 83 ALA A N 1
ATOM 633 C CA . ALA A 1 83 ? 7.155 3.519 11.420 1.00 87.50 83 ALA A CA 1
ATOM 634 C C . ALA A 1 83 ? 5.809 3.700 10.692 1.00 87.50 83 ALA A C 1
ATOM 636 O O . ALA A 1 83 ? 4.856 4.205 11.280 1.00 87.50 83 ALA A O 1
ATOM 637 N N . SER A 1 84 ? 5.697 3.238 9.444 1.00 85.75 84 SER A N 1
ATOM 638 C CA . SER A 1 84 ? 4.460 3.320 8.650 1.00 85.75 84 SER A CA 1
ATOM 639 C C . SER A 1 84 ? 3.351 2.371 9.129 1.00 85.75 84 SER A C 1
ATOM 641 O O . SER A 1 84 ? 2.199 2.539 8.734 1.00 85.75 84 SER A O 1
ATOM 643 N N . TYR A 1 85 ? 3.679 1.379 9.965 1.00 82.19 85 TYR A N 1
ATOM 644 C CA . TYR A 1 85 ? 2.734 0.391 10.504 1.00 82.19 85 TYR A CA 1
ATOM 645 C C . TYR A 1 85 ? 2.367 0.620 11.975 1.00 82.19 85 TYR A C 1
ATOM 647 O O . TYR A 1 85 ? 1.755 -0.251 12.600 1.00 82.19 85 TYR A O 1
ATOM 655 N N . GLN A 1 86 ? 2.704 1.786 12.524 1.00 79.50 86 GLN A N 1
ATOM 656 C CA . GLN A 1 86 ? 2.313 2.159 13.878 1.00 79.50 86 GLN A CA 1
ATOM 657 C C . GLN A 1 86 ? 0.776 2.193 13.991 1.00 79.50 86 GLN A C 1
ATOM 659 O O . GLN A 1 86 ? 0.088 2.733 13.123 1.00 79.50 86 GLN A O 1
ATOM 664 N N . GLY A 1 87 ? 0.225 1.554 15.024 1.00 74.25 87 GLY A N 1
ATOM 665 C CA . GLY A 1 87 ? -1.220 1.383 15.213 1.00 74.25 87 GLY A CA 1
ATOM 666 C C . GLY A 1 87 ? -1.773 0.024 14.766 1.00 74.25 87 GLY A C 1
ATOM 667 O O . GLY A 1 87 ? -2.899 -0.324 15.132 1.00 74.25 87 GLY A O 1
ATOM 668 N N . VAL A 1 88 ? -0.994 -0.811 14.063 1.00 78.31 88 VAL A N 1
ATOM 669 C CA . VAL A 1 88 ? -1.365 -2.226 13.852 1.00 78.31 88 VAL A CA 1
ATOM 670 C C . VAL A 1 88 ? -1.374 -2.989 15.183 1.00 78.31 88 VAL A C 1
ATOM 672 O O . VAL A 1 88 ? -2.171 -3.917 15.352 1.00 78.31 88 VAL A O 1
ATOM 675 N N . GLU A 1 89 ? -0.564 -2.568 16.162 1.00 76.75 89 GLU A N 1
ATOM 676 C CA . GLU A 1 89 ? -0.586 -3.129 17.514 1.00 76.75 89 GLU A CA 1
ATOM 677 C C . GLU A 1 89 ? -1.945 -2.976 18.210 1.00 76.75 89 GLU A C 1
ATOM 679 O O . GLU A 1 89 ? -2.336 -3.857 18.980 1.00 76.75 89 GLU A O 1
ATOM 684 N N . LEU A 1 90 ? -2.701 -1.918 17.888 1.00 74.56 90 LEU A N 1
ATOM 685 C CA . LEU A 1 90 ? -3.976 -1.613 18.531 1.00 74.56 90 LEU A CA 1
ATOM 686 C C . LEU A 1 90 ? -4.987 -2.739 18.302 1.00 74.56 90 LEU A C 1
ATOM 688 O O . LEU A 1 90 ? -5.654 -3.158 19.243 1.00 74.56 90 LEU A O 1
ATOM 692 N N . VAL A 1 91 ? -5.019 -3.303 17.087 1.00 73.69 91 VAL A N 1
ATOM 693 C CA . VAL A 1 91 ? -5.877 -4.445 16.721 1.00 73.69 91 VAL A CA 1
ATOM 694 C C . VAL A 1 91 ? -5.502 -5.700 17.513 1.00 73.69 91 VAL A C 1
ATOM 696 O O . VAL A 1 91 ? -6.373 -6.479 17.899 1.00 73.69 91 VAL A O 1
ATOM 699 N N . GLY A 1 92 ? -4.208 -5.902 17.782 1.00 71.56 92 GLY A N 1
ATOM 700 C CA . GLY A 1 92 ? -3.723 -7.010 18.606 1.00 71.56 92 GLY A CA 1
ATOM 701 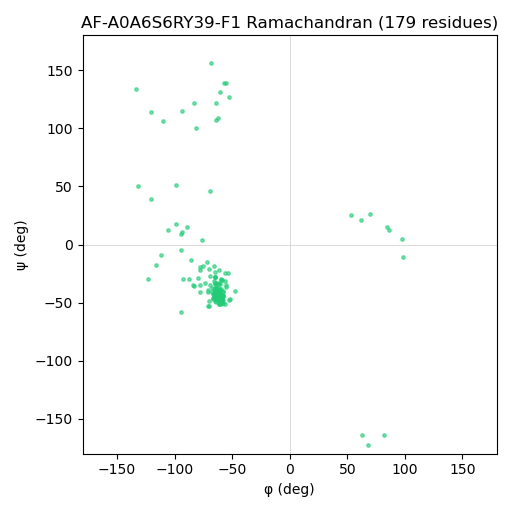C C . GLY A 1 92 ? -4.142 -6.882 20.072 1.00 71.56 92 GLY A C 1
ATOM 702 O O . GLY A 1 92 ? -4.483 -7.887 20.697 1.00 71.56 92 GLY A O 1
ATOM 703 N N . ILE A 1 93 ? -4.162 -5.657 20.604 1.00 74.44 93 ILE A N 1
ATOM 704 C CA . ILE A 1 93 ? -4.621 -5.351 21.965 1.00 74.44 93 ILE A CA 1
ATOM 705 C C . ILE A 1 93 ? -6.141 -5.529 22.065 1.00 74.44 93 ILE A C 1
ATOM 707 O O . ILE A 1 93 ? -6.606 -6.277 22.922 1.00 74.44 93 ILE A O 1
ATOM 711 N N . THR A 1 94 ? -6.922 -4.969 21.134 1.00 73.00 94 THR A N 1
ATOM 712 C CA . THR A 1 94 ? -8.391 -5.127 21.151 1.00 73.00 94 THR A CA 1
ATOM 713 C C . THR A 1 94 ? -8.811 -6.584 20.977 1.00 73.00 94 THR A C 1
ATOM 715 O O . THR A 1 94 ? -9.733 -7.048 21.644 1.00 73.00 94 THR A O 1
ATOM 718 N N . ALA A 1 95 ? -8.118 -7.342 20.120 1.00 69.44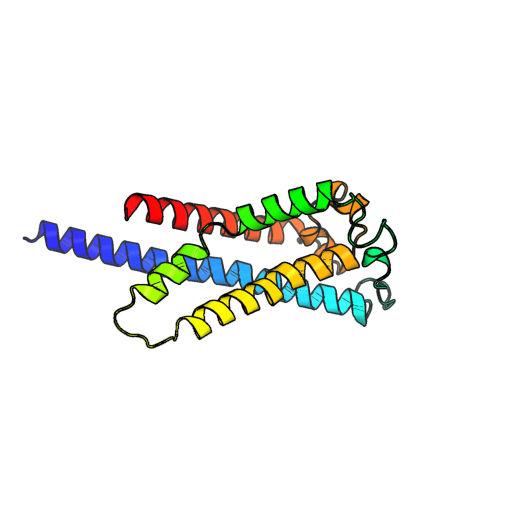 95 ALA A N 1
ATOM 719 C CA . ALA A 1 95 ? -8.367 -8.773 19.960 1.00 69.44 95 ALA A CA 1
ATOM 720 C C . ALA A 1 95 ? -8.039 -9.580 21.229 1.00 69.44 95 ALA A C 1
ATOM 722 O O . ALA A 1 95 ? -8.644 -10.628 21.448 1.00 69.44 95 ALA A O 1
ATOM 723 N N . ARG A 1 96 ? -7.098 -9.108 22.061 1.00 66.56 96 ARG A N 1
ATOM 724 C CA . ARG A 1 96 ? -6.778 -9.703 23.370 1.00 66.56 96 ARG A CA 1
ATOM 725 C C . ARG A 1 96 ? -7.792 -9.343 24.454 1.00 66.56 96 ARG A C 1
ATOM 727 O O . ARG A 1 96 ? -8.054 -10.171 25.317 1.00 66.56 96 ARG A O 1
ATOM 734 N N . GLU A 1 97 ? -8.344 -8.134 24.418 1.00 72.88 97 GLU A N 1
ATOM 735 C CA . GLU A 1 97 ? -9.303 -7.634 25.416 1.00 72.88 97 GLU A CA 1
ATOM 736 C C . GLU A 1 97 ? -10.761 -8.024 25.120 1.00 72.88 97 GLU A C 1
ATOM 738 O O . GLU A 1 97 ? -11.632 -7.926 25.990 1.00 72.88 97 GLU A O 1
ATOM 743 N N . ALA A 1 98 ? -11.054 -8.506 23.909 1.00 70.44 98 ALA A N 1
ATOM 744 C CA . ALA A 1 98 ? -12.381 -8.971 23.531 1.00 70.44 98 ALA A CA 1
ATOM 745 C C . ALA A 1 98 ? -12.828 -10.175 24.389 1.00 70.44 98 ALA A C 1
ATOM 747 O O . ALA A 1 98 ? -12.371 -11.302 24.210 1.00 70.44 98 ALA A O 1
ATOM 748 N N . LYS A 1 99 ? -13.801 -9.948 25.288 1.00 57.97 99 LYS A N 1
ATOM 749 C CA . LYS A 1 99 ? -14.385 -10.963 26.199 1.00 57.97 99 LYS A CA 1
ATOM 750 C C . LYS A 1 99 ? -14.915 -12.225 25.504 1.00 57.97 99 LYS A C 1
ATOM 752 O O . LYS A 1 99 ? -14.999 -13.275 26.134 1.00 57.97 99 LYS A O 1
ATOM 757 N N . ASN A 1 100 ? -15.274 -12.128 24.226 1.00 59.25 100 ASN A N 1
ATOM 758 C CA . ASN A 1 100 ? -15.702 -13.249 23.398 1.00 59.25 100 ASN A CA 1
ATOM 759 C C . ASN A 1 100 ? -14.617 -13.541 22.355 1.00 59.25 100 ASN A C 1
ATOM 761 O O . ASN A 1 100 ? -14.497 -12.819 21.367 1.00 59.25 100 ASN A O 1
ATOM 765 N N . HIS A 1 101 ? -13.866 -14.628 22.544 1.00 55.16 101 HIS A N 1
ATOM 766 C CA . HIS A 1 101 ? -12.827 -15.117 21.627 1.00 55.16 101 HIS A CA 1
ATOM 767 C C . HIS A 1 101 ? -13.404 -15.673 20.301 1.00 55.16 101 HIS A C 1
ATOM 769 O O . HIS A 1 101 ? -13.026 -16.757 19.861 1.00 55.16 101 HIS A O 1
ATOM 775 N N . GLN A 1 102 ? -14.344 -14.977 19.648 1.00 60.81 102 GLN A N 1
ATOM 776 C CA . GLN A 1 102 ? -14.942 -15.439 18.383 1.00 60.81 102 GLN A CA 1
ATOM 777 C C . GLN A 1 102 ? -13.917 -15.500 17.243 1.00 60.81 102 GLN A C 1
ATOM 779 O O . GLN A 1 102 ? -14.071 -16.277 16.300 1.00 60.81 102 GLN A O 1
ATOM 784 N N . VAL A 1 103 ? -12.837 -14.721 17.341 1.00 63.09 103 VAL A N 1
ATOM 785 C CA . VAL A 1 103 ? -11.691 -14.797 16.436 1.00 63.09 103 VAL A CA 1
ATOM 786 C C . VAL A 1 103 ? -10.452 -15.128 17.267 1.00 63.09 103 VAL A C 1
ATOM 788 O O . VAL A 1 103 ? -10.035 -14.309 18.083 1.00 63.09 103 VAL A O 1
ATOM 791 N N . PRO A 1 104 ? -9.832 -16.307 17.079 1.00 73.12 104 PRO A N 1
ATOM 792 C CA . PRO A 1 104 ? -8.569 -16.623 17.732 1.00 73.12 104 PRO A CA 1
ATOM 793 C C . PRO A 1 104 ? -7.517 -15.567 17.383 1.00 73.12 104 PRO A C 1
ATOM 795 O O . PRO A 1 104 ? -7.400 -15.194 16.214 1.00 73.12 104 PRO A O 1
ATOM 798 N N . LEU A 1 105 ? -6.697 -15.147 18.351 1.00 76.56 105 LEU A N 1
ATOM 799 C CA . LEU A 1 105 ? -5.621 -14.162 18.148 1.00 76.56 105 LEU A CA 1
ATOM 800 C C . LEU A 1 105 ? -4.760 -14.483 16.911 1.00 76.56 105 LEU A C 1
ATOM 802 O O . LEU A 1 105 ? -4.448 -13.606 16.110 1.00 76.56 105 LEU A O 1
ATOM 806 N N . LYS A 1 106 ? -4.461 -15.771 16.694 1.00 78.56 106 LYS A N 1
ATOM 807 C CA . LYS A 1 106 ? -3.738 -16.258 15.508 1.00 78.56 106 LYS A CA 1
ATOM 808 C C . LYS A 1 106 ? -4.432 -15.897 14.187 1.00 78.56 106 LYS A C 1
ATOM 810 O O . LYS A 1 106 ? -3.763 -15.515 13.233 1.00 78.56 106 LYS A O 1
ATOM 815 N N . LYS A 1 107 ? -5.762 -16.002 14.122 1.00 80.44 107 LYS A N 1
ATOM 816 C CA . LYS A 1 107 ? -6.554 -15.690 12.923 1.00 80.44 107 LYS A CA 1
ATOM 817 C C . LYS A 1 107 ? -6.588 -14.185 12.654 1.00 80.44 107 LYS A C 1
ATOM 819 O O . LYS A 1 107 ? -6.458 -13.786 11.502 1.00 80.44 107 LYS A O 1
ATOM 824 N N . ALA A 1 108 ? -6.699 -13.361 13.698 1.00 78.31 108 ALA A N 1
ATOM 825 C CA . ALA A 1 108 ? -6.629 -11.905 13.567 1.00 78.31 108 ALA A CA 1
ATOM 826 C C . ALA A 1 108 ? -5.268 -11.456 13.006 1.00 78.31 108 ALA A C 1
ATOM 828 O O . ALA A 1 108 ? -5.227 -10.712 12.029 1.00 78.31 108 ALA A O 1
ATOM 829 N N . ILE A 1 109 ? -4.168 -11.991 13.549 1.00 81.94 109 ILE A N 1
ATOM 830 C CA . ILE A 1 109 ? -2.808 -11.713 13.060 1.00 81.94 109 ILE A CA 1
ATOM 831 C C . ILE A 1 109 ? -2.655 -12.145 11.598 1.00 81.94 109 ILE A C 1
ATOM 833 O O . ILE A 1 109 ? -2.212 -11.355 10.768 1.00 81.94 109 ILE A O 1
ATOM 837 N N . ASN A 1 110 ? -3.062 -13.373 11.259 1.00 84.50 110 ASN A N 1
ATOM 838 C CA . ASN A 1 110 ? -2.934 -13.882 9.893 1.00 84.50 110 ASN A CA 1
ATOM 839 C C . ASN A 1 110 ? -3.715 -13.020 8.887 1.00 84.50 110 ASN A C 1
ATOM 841 O O . ASN A 1 110 ? -3.206 -12.706 7.816 1.00 84.50 110 ASN A O 1
ATOM 845 N N . ASN A 1 111 ? -4.919 -12.570 9.247 1.00 84.44 111 ASN A N 1
ATOM 846 C CA . ASN A 1 111 ? -5.713 -11.681 8.398 1.00 84.44 111 ASN A CA 1
ATOM 847 C C . ASN A 1 111 ? -5.021 -10.334 8.142 1.00 84.44 111 ASN A C 1
ATOM 849 O O . ASN A 1 111 ? -5.086 -9.818 7.028 1.00 84.44 111 ASN A O 1
ATOM 853 N N . ILE A 1 112 ? -4.349 -9.766 9.149 1.00 85.19 112 ILE A N 1
ATOM 854 C CA . ILE A 1 112 ? -3.575 -8.528 8.984 1.00 85.19 112 ILE A CA 1
ATOM 855 C C . ILE A 1 112 ? -2.398 -8.770 8.032 1.00 85.19 112 ILE A C 1
ATOM 857 O O . ILE A 1 112 ? -2.212 -7.990 7.099 1.00 85.19 112 ILE A O 1
ATOM 861 N N . LEU A 1 113 ? -1.656 -9.867 8.212 1.00 85.88 113 LEU A N 1
ATOM 862 C CA . LEU A 1 113 ? -0.519 -10.210 7.352 1.00 85.88 113 LEU A CA 1
ATOM 863 C C . LEU A 1 113 ? -0.932 -10.362 5.886 1.00 85.88 113 LEU A C 1
ATOM 865 O O . LEU A 1 113 ? -0.320 -9.747 5.018 1.00 85.88 113 LEU A O 1
ATOM 869 N N . TRP A 1 114 ? -2.007 -11.103 5.603 1.00 87.06 114 TRP A N 1
ATOM 870 C CA . TRP A 1 114 ? -2.525 -11.237 4.238 1.00 87.06 114 TRP A CA 1
ATOM 871 C C . TRP A 1 114 ? -2.898 -9.892 3.622 1.00 87.06 114 TRP A C 1
ATOM 873 O O . TRP A 1 114 ? -2.602 -9.640 2.456 1.00 87.06 114 TRP A O 1
ATOM 883 N N . ARG A 1 115 ? -3.497 -8.999 4.412 1.00 85.94 115 ARG A N 1
ATOM 884 C CA . ARG A 1 115 ? -3.863 -7.659 3.954 1.00 85.94 115 ARG A CA 1
ATOM 885 C C . ARG A 1 115 ? -2.634 -6.818 3.600 1.00 85.94 115 ARG A C 1
ATOM 887 O O . ARG A 1 115 ? -2.650 -6.127 2.585 1.00 85.94 115 ARG A O 1
ATOM 894 N N . ILE A 1 116 ? -1.574 -6.899 4.406 1.00 88.25 116 ILE A N 1
ATOM 895 C CA . ILE A 1 116 ? -0.293 -6.226 4.147 1.00 88.25 116 ILE A CA 1
ATOM 896 C C . ILE A 1 116 ? 0.359 -6.785 2.878 1.00 88.25 116 ILE A C 1
ATOM 898 O O . ILE A 1 116 ? 0.760 -6.019 2.004 1.00 88.25 116 ILE A O 1
ATOM 902 N N . LEU A 1 117 ? 0.419 -8.110 2.733 1.00 88.69 117 LEU A N 1
ATOM 903 C CA . LEU A 1 117 ? 1.012 -8.748 1.557 1.00 88.69 117 LEU A CA 1
ATOM 904 C C . LEU A 1 117 ? 0.275 -8.361 0.269 1.00 88.69 117 LEU A C 1
ATOM 906 O O . LEU A 1 117 ? 0.901 -7.945 -0.701 1.00 88.69 117 LEU A O 1
ATOM 910 N N . ILE A 1 118 ? -1.055 -8.442 0.262 1.00 88.50 118 ILE A N 1
ATOM 911 C CA . ILE A 1 118 ? -1.839 -8.174 -0.947 1.00 88.50 118 ILE A CA 1
ATOM 912 C C . ILE A 1 118 ? -1.813 -6.683 -1.293 1.00 88.50 118 ILE A C 1
ATOM 914 O O . ILE A 1 118 ? -1.482 -6.322 -2.418 1.00 88.50 118 ILE A O 1
ATOM 918 N N . PHE A 1 119 ? -2.155 -5.805 -0.348 1.00 89.25 119 PHE A N 1
ATOM 919 C CA . PHE A 1 119 ? -2.350 -4.390 -0.668 1.00 89.25 119 PHE A CA 1
ATOM 920 C C . PHE A 1 119 ? -1.061 -3.586 -0.698 1.00 89.25 119 PHE A C 1
ATOM 922 O O . PHE A 1 119 ? -0.953 -2.674 -1.507 1.00 89.25 119 PHE A O 1
ATOM 929 N N . TYR A 1 120 ? -0.099 -3.892 0.169 1.00 88.62 120 TYR A N 1
ATOM 930 C CA . TYR A 1 120 ? 1.120 -3.099 0.270 1.00 88.62 120 TYR A CA 1
ATOM 931 C C . TYR A 1 120 ? 2.237 -3.691 -0.578 1.00 88.62 120 TYR A C 1
ATOM 933 O O . TYR A 1 120 ? 2.729 -3.035 -1.493 1.00 88.62 120 TYR A O 1
ATOM 941 N N . VAL A 1 121 ? 2.596 -4.954 -0.321 1.00 91.50 121 VAL A N 1
ATOM 942 C CA . VAL A 1 121 ? 3.664 -5.619 -1.083 1.00 91.50 121 VAL A CA 1
ATOM 943 C C . VAL A 1 121 ? 3.248 -5.775 -2.543 1.00 91.50 121 VAL A C 1
ATOM 945 O O . VAL A 1 121 ? 4.038 -5.452 -3.422 1.00 91.50 121 VAL A O 1
ATOM 948 N N . GLY A 1 122 ? 1.996 -6.159 -2.810 1.00 93.38 122 GLY A N 1
ATOM 949 C CA . GLY A 1 122 ? 1.456 -6.223 -4.169 1.00 93.38 122 GLY A CA 1
ATOM 950 C C . GLY A 1 122 ? 1.499 -4.879 -4.902 1.00 93.38 122 GLY A C 1
ATOM 951 O O . GLY A 1 122 ? 1.987 -4.816 -6.026 1.00 93.38 122 GLY A O 1
ATOM 952 N N . ALA A 1 123 ? 1.061 -3.784 -4.271 1.00 91.62 123 ALA A N 1
ATOM 953 C CA . ALA A 1 123 ? 1.114 -2.458 -4.892 1.00 91.62 123 ALA A CA 1
ATOM 954 C C . ALA A 1 123 ? 2.550 -1.995 -5.179 1.00 91.62 123 ALA A C 1
ATOM 956 O O . ALA A 1 123 ? 2.822 -1.496 -6.270 1.00 91.62 123 ALA A O 1
ATOM 957 N N . ILE A 1 124 ? 3.469 -2.175 -4.224 1.00 90.75 124 ILE A N 1
ATOM 958 C CA . ILE A 1 124 ? 4.881 -1.818 -4.407 1.00 90.75 124 ILE A CA 1
ATOM 959 C C . ILE A 1 124 ? 5.492 -2.652 -5.525 1.00 90.75 124 ILE A C 1
ATOM 961 O O . ILE A 1 124 ? 6.125 -2.081 -6.404 1.00 90.75 124 ILE A O 1
ATOM 965 N N . PHE A 1 125 ? 5.259 -3.967 -5.525 1.00 91.75 125 PHE A N 1
ATOM 966 C CA . PHE A 1 125 ? 5.736 -4.879 -6.562 1.00 91.75 125 PHE A CA 1
ATOM 967 C C . PHE A 1 125 ? 5.335 -4.398 -7.958 1.00 91.75 125 PHE A C 1
ATOM 969 O O . PHE A 1 125 ? 6.189 -4.289 -8.834 1.00 91.75 125 PHE A O 1
ATOM 976 N N . ILE A 1 126 ? 4.064 -4.034 -8.149 1.00 92.81 126 ILE A N 1
ATOM 977 C CA . ILE A 1 126 ? 3.586 -3.461 -9.410 1.00 92.81 126 ILE A CA 1
ATOM 978 C C . ILE A 1 126 ? 4.347 -2.180 -9.761 1.00 92.81 126 ILE A C 1
ATOM 980 O O . ILE A 1 126 ? 4.843 -2.050 -10.876 1.00 92.81 126 ILE A O 1
ATOM 984 N N . VAL A 1 127 ? 4.472 -1.244 -8.820 1.00 90.50 127 VAL A N 1
ATOM 985 C CA . VAL A 1 127 ? 5.144 0.040 -9.059 1.00 90.50 127 VAL A CA 1
ATOM 986 C C . VAL A 1 127 ? 6.604 -0.150 -9.481 1.00 90.50 127 VAL A C 1
ATOM 988 O O . VAL A 1 127 ? 7.006 0.413 -10.495 1.00 90.50 127 VAL A O 1
ATOM 991 N N . VAL A 1 128 ? 7.381 -0.950 -8.744 1.00 89.44 128 VAL A N 1
ATOM 992 C CA . VAL A 1 128 ? 8.817 -1.143 -9.021 1.00 89.44 128 VAL A CA 1
ATOM 993 C C . VAL A 1 128 ? 9.086 -2.037 -10.231 1.00 89.44 128 VAL A C 1
ATOM 995 O O . VAL A 1 128 ? 10.175 -2.000 -10.787 1.00 89.44 128 VAL A O 1
ATOM 998 N N . THR A 1 129 ? 8.101 -2.831 -10.654 1.00 90.56 129 THR A N 1
ATOM 999 C CA . THR A 1 129 ? 8.182 -3.596 -11.904 1.00 90.56 129 THR A CA 1
ATOM 1000 C C . THR A 1 129 ? 7.923 -2.693 -13.108 1.00 90.56 129 THR A C 1
ATOM 1002 O O . THR A 1 129 ? 8.597 -2.801 -14.126 1.00 90.56 129 THR A O 1
ATOM 1005 N N . LEU A 1 130 ? 6.951 -1.782 -13.005 1.00 88.44 130 LEU A N 1
ATOM 1006 C CA . LEU A 1 130 ? 6.549 -0.917 -14.116 1.00 88.44 130 LEU A CA 1
ATOM 1007 C C . LEU A 1 130 ? 7.478 0.278 -14.336 1.00 88.44 130 LEU A C 1
ATOM 1009 O O . LEU A 1 130 ? 7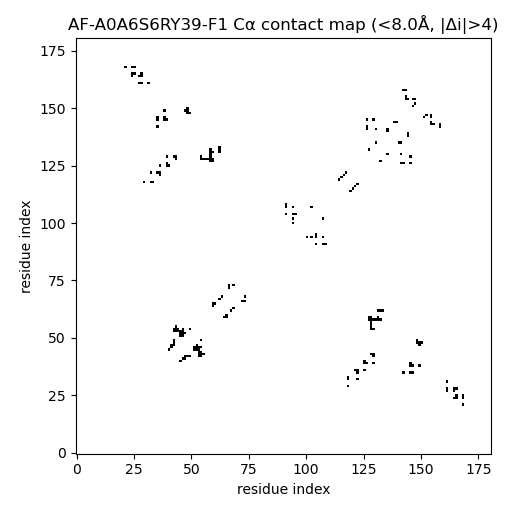.558 0.774 -15.461 1.00 88.44 130 LEU A O 1
ATOM 1013 N N . PHE A 1 131 ? 8.123 0.767 -13.277 1.00 87.00 131 PHE A N 1
ATOM 1014 C CA . PHE A 1 131 ? 8.945 1.971 -13.319 1.00 87.00 131 PHE A CA 1
ATOM 1015 C C . PHE A 1 131 ? 10.289 1.741 -12.618 1.00 87.00 131 PHE A C 1
ATOM 1017 O O . PHE A 1 131 ? 10.295 1.258 -11.481 1.00 87.00 131 PHE A O 1
ATOM 1024 N N . PRO A 1 132 ? 11.414 2.152 -13.236 1.00 87.88 132 PRO A N 1
ATOM 1025 C CA . PRO A 1 132 ? 12.720 2.155 -12.588 1.00 87.88 132 PRO A CA 1
ATOM 1026 C C . PRO A 1 132 ? 12.670 2.903 -11.259 1.00 87.88 132 PRO A C 1
ATOM 1028 O O . PRO A 1 132 ? 12.265 4.069 -11.209 1.00 87.88 132 PRO A O 1
ATOM 1031 N N . TRP A 1 133 ? 13.117 2.272 -10.170 1.00 84.50 133 TRP A N 1
ATOM 1032 C CA . TRP A 1 133 ? 13.040 2.882 -8.835 1.00 84.50 133 TRP A CA 1
ATOM 1033 C C . TRP A 1 133 ? 13.839 4.190 -8.716 1.00 84.50 133 TRP A C 1
ATOM 1035 O O . TRP A 1 133 ? 13.526 5.032 -7.875 1.00 84.50 133 TRP A O 1
ATOM 1045 N N . THR A 1 134 ? 14.822 4.392 -9.595 1.00 83.88 134 THR A N 1
ATOM 1046 C CA . THR A 1 134 ? 15.633 5.610 -9.716 1.00 83.88 134 THR A CA 1
ATOM 1047 C C . THR A 1 134 ? 14.861 6.815 -10.263 1.00 83.88 134 THR A C 1
ATOM 1049 O O . THR A 1 134 ? 15.268 7.955 -10.038 1.00 83.88 134 THR A O 1
ATOM 1052 N N . GLU A 1 135 ? 13.747 6.590 -10.963 1.00 81.25 135 GLU A N 1
ATOM 1053 C CA . GLU A 1 135 ? 12.973 7.634 -11.651 1.00 81.25 135 GLU A CA 1
ATOM 1054 C C . GLU A 1 135 ? 11.596 7.890 -11.022 1.00 81.25 135 GLU A C 1
ATOM 1056 O O . GLU A 1 135 ? 10.935 8.877 -11.354 1.00 81.25 135 GLU A O 1
ATOM 1061 N N . ILE A 1 136 ? 11.171 7.050 -10.070 1.00 80.50 136 ILE A N 1
ATOM 1062 C CA . ILE A 1 136 ? 9.858 7.153 -9.409 1.00 80.50 136 ILE A CA 1
ATOM 1063 C C . ILE A 1 136 ? 9.632 8.535 -8.775 1.00 80.50 136 ILE A C 1
ATOM 1065 O O . ILE A 1 136 ? 8.511 9.033 -8.779 1.00 80.50 136 ILE A O 1
ATOM 1069 N N . SER A 1 137 ? 10.672 9.178 -8.242 1.00 72.06 137 SER A N 1
ATOM 1070 C CA . SER A 1 137 ? 10.550 10.494 -7.598 1.00 72.06 137 SER A CA 1
ATOM 1071 C C . SER A 1 137 ? 10.449 11.665 -8.580 1.00 72.06 137 SER A C 1
ATOM 1073 O O . SER A 1 137 ? 9.998 12.741 -8.190 1.00 72.06 137 SER A O 1
ATOM 1075 N N . GLN A 1 138 ? 10.856 11.482 -9.838 1.00 74.88 138 GLN A N 1
ATOM 1076 C CA . GLN A 1 138 ? 10.984 12.570 -10.813 1.00 74.88 138 GLN A CA 1
ATOM 1077 C C . GLN A 1 138 ? 9.711 12.756 -11.646 1.00 74.88 138 GLN A C 1
ATOM 1079 O O . GLN A 1 138 ? 9.377 13.874 -12.032 1.00 74.88 138 GLN A O 1
ATOM 1084 N N . ASN A 1 139 ? 8.960 11.674 -11.864 1.00 73.69 139 ASN A N 1
ATOM 1085 C CA . ASN A 1 139 ? 7.823 11.637 -12.786 1.00 73.69 139 ASN A CA 1
ATOM 1086 C C . ASN A 1 139 ? 6.454 11.792 -12.091 1.00 73.69 139 ASN A C 1
ATOM 1088 O O . ASN A 1 139 ? 5.411 11.481 -12.663 1.00 73.69 139 ASN A O 1
ATOM 1092 N N . GLY A 1 140 ? 6.436 12.293 -10.853 1.00 79.31 140 GLY A N 1
ATOM 1093 C CA . GLY A 1 140 ? 5.220 12.434 -10.050 1.00 79.31 140 GLY A CA 1
ATOM 1094 C C . GLY A 1 140 ? 4.814 11.138 -9.342 1.00 79.31 140 GLY A C 1
ATOM 1095 O O . GLY A 1 140 ? 5.611 10.223 -9.173 1.00 79.31 140 GLY A O 1
ATOM 1096 N N . SER A 1 141 ? 3.567 11.064 -8.867 1.00 86.56 141 SER A N 1
ATOM 1097 C CA . SER A 1 141 ? 3.103 9.900 -8.100 1.00 86.56 141 SER A CA 1
ATOM 1098 C C . SER A 1 141 ? 3.107 8.633 -8.971 1.00 86.56 141 SER A C 1
ATOM 1100 O O . SER A 1 141 ? 2.373 8.593 -9.963 1.00 86.56 141 SER A O 1
ATOM 1102 N N . PRO A 1 142 ? 3.833 7.561 -8.594 1.00 87.19 142 PRO A N 1
ATOM 1103 C CA . PRO A 1 142 ? 3.850 6.314 -9.363 1.00 87.19 142 PRO A CA 1
ATOM 1104 C C . PRO A 1 142 ? 2.452 5.705 -9.505 1.00 87.19 142 PRO A C 1
ATOM 1106 O O . PRO A 1 142 ? 2.124 5.109 -10.527 1.00 87.19 142 PRO A O 1
ATOM 1109 N N . PHE A 1 143 ? 1.585 5.926 -8.516 1.00 88.56 143 PHE A N 1
ATOM 1110 C CA . PHE A 1 143 ? 0.192 5.503 -8.565 1.00 88.56 143 PHE A CA 1
ATOM 1111 C C . PHE A 1 143 ? -0.596 6.227 -9.655 1.00 88.56 143 PHE A C 1
ATOM 1113 O O . PHE A 1 143 ? -1.457 5.623 -10.272 1.00 88.56 143 PHE A O 1
ATOM 1120 N N . VAL A 1 144 ? -0.288 7.492 -9.946 1.00 90.44 144 VAL A N 1
ATOM 1121 C CA . VAL A 1 144 ? -0.898 8.225 -11.067 1.00 90.44 144 VAL A CA 1
ATOM 1122 C C . VAL A 1 144 ? -0.379 7.691 -12.400 1.00 90.44 144 VAL A C 1
ATOM 1124 O O . VAL A 1 144 ? -1.160 7.505 -13.333 1.00 90.44 144 VAL A O 1
ATOM 1127 N N . LEU A 1 145 ? 0.921 7.392 -12.475 1.00 88.50 145 LEU A N 1
ATOM 1128 C CA . LEU A 1 145 ? 1.572 6.920 -13.698 1.00 88.50 145 LEU A CA 1
ATOM 1129 C C . LEU A 1 145 ? 1.017 5.578 -14.196 1.00 88.50 145 LEU A C 1
ATOM 1131 O O . LEU A 1 145 ? 0.893 5.388 -15.405 1.00 88.50 145 LEU A O 1
ATOM 1135 N N . ILE A 1 146 ? 0.619 4.676 -13.293 1.00 89.56 146 ILE A N 1
ATOM 1136 C CA . ILE A 1 146 ? -0.034 3.405 -13.661 1.00 89.56 146 ILE A CA 1
ATOM 1137 C C . ILE A 1 146 ? -1.325 3.661 -14.455 1.00 89.56 146 ILE A C 1
ATOM 1139 O O . ILE A 1 146 ? -1.547 3.055 -15.501 1.00 89.56 146 ILE A O 1
ATOM 1143 N N . PHE A 1 147 ? -2.167 4.588 -13.991 1.00 89.62 147 PHE A N 1
ATOM 1144 C CA . PHE A 1 147 ? -3.437 4.921 -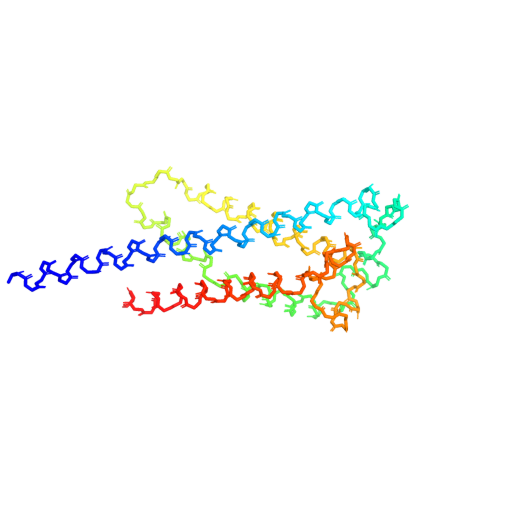14.647 1.00 89.62 147 PHE A CA 1
ATOM 1145 C C . PHE A 1 147 ? -3.220 5.735 -15.927 1.00 89.62 147 PHE A C 1
ATOM 1147 O O . PHE A 1 147 ? -3.943 5.558 -16.908 1.00 89.62 147 PHE A O 1
ATOM 1154 N N . ALA A 1 148 ? -2.191 6.583 -15.949 1.00 87.44 148 ALA A N 1
ATOM 1155 C CA . ALA A 1 148 ? -1.799 7.311 -17.149 1.00 87.44 148 ALA A CA 1
ATOM 1156 C C . ALA A 1 148 ? -1.342 6.362 -18.274 1.00 87.44 148 ALA A C 1
ATOM 1158 O O . ALA A 1 148 ? -1.716 6.578 -19.425 1.00 87.44 148 ALA A O 1
ATOM 1159 N N . LYS A 1 149 ? -0.621 5.271 -17.955 1.00 83.56 149 LYS A N 1
ATOM 1160 C CA . LYS A 1 149 ? -0.202 4.249 -18.938 1.00 83.56 149 LYS A CA 1
ATOM 1161 C C . LYS A 1 149 ? -1.372 3.566 -19.652 1.00 83.56 149 LYS A C 1
ATOM 1163 O O . LYS A 1 149 ? -1.233 3.189 -20.807 1.00 83.56 149 LYS A O 1
ATOM 1168 N N . VAL A 1 150 ? -2.530 3.442 -19.003 1.00 84.69 150 VAL A N 1
ATOM 1169 C CA . VAL A 1 150 ? -3.749 2.886 -19.623 1.00 84.69 150 VAL A CA 1
ATOM 1170 C C . VAL A 1 150 ? -4.676 3.956 -20.218 1.00 84.69 150 VAL A C 1
ATOM 1172 O O . VAL A 1 150 ? -5.805 3.654 -20.595 1.00 84.69 150 VAL A O 1
ATOM 1175 N N . GLY A 1 151 ? -4.212 5.207 -20.328 1.00 82.25 151 GLY A N 1
ATOM 1176 C CA . GLY A 1 151 ? -4.932 6.293 -21.001 1.00 82.25 151 GLY A CA 1
ATOM 1177 C C . GLY A 1 151 ? -5.967 7.027 -20.142 1.00 82.25 151 GLY A C 1
ATOM 1178 O O . GLY A 1 151 ? -6.801 7.757 -20.678 1.00 82.25 151 GLY A O 1
ATOM 1179 N N . ILE A 1 152 ? -5.942 6.874 -18.814 1.00 86.12 152 ILE A N 1
ATOM 1180 C CA . ILE A 1 152 ? -6.894 7.558 -17.928 1.00 86.12 152 ILE A CA 1
ATOM 1181 C C . ILE A 1 152 ? -6.420 8.994 -17.674 1.00 86.12 152 ILE A C 1
ATOM 1183 O O . ILE A 1 152 ? -5.568 9.256 -16.827 1.00 86.12 152 ILE A O 1
ATOM 1187 N N . VAL A 1 153 ? -7.019 9.947 -18.393 1.00 82.56 153 VAL A N 1
ATOM 1188 C CA . VAL A 1 153 ? -6.669 11.383 -18.346 1.00 82.56 153 VAL A CA 1
ATOM 1189 C C . VAL A 1 153 ? -6.865 11.993 -16.949 1.00 82.56 153 VAL A C 1
ATOM 1191 O O . VAL A 1 153 ? -6.093 12.846 -16.521 1.00 82.56 153 VAL A O 1
ATOM 1194 N N . SER A 1 154 ? -7.864 11.530 -16.194 1.00 87.12 154 SER A N 1
ATOM 1195 C CA . SER A 1 154 ? -8.182 12.024 -14.846 1.00 87.12 154 SER A CA 1
ATOM 1196 C C . SER A 1 154 ? -7.449 11.286 -13.715 1.00 87.12 154 SER A C 1
ATOM 1198 O O . SER A 1 154 ? -7.831 11.424 -12.551 1.00 87.12 154 SER A O 1
ATOM 1200 N N . ALA A 1 155 ? -6.404 10.510 -14.026 1.00 87.75 155 ALA A N 1
ATOM 1201 C CA . ALA A 1 155 ? -5.664 9.688 -13.064 1.00 87.75 155 ALA A CA 1
ATOM 1202 C C . ALA A 1 155 ? -5.189 10.479 -11.835 1.00 87.75 155 ALA A C 1
ATOM 1204 O O . ALA A 1 155 ? -5.401 10.059 -10.698 1.00 87.75 155 ALA A O 1
ATOM 1205 N N . ALA A 1 156 ? -4.596 11.655 -12.061 1.00 87.81 156 ALA A N 1
ATOM 1206 C CA . ALA A 1 156 ? -4.074 12.501 -10.992 1.00 87.81 156 ALA A CA 1
ATOM 1207 C C . ALA A 1 156 ? -5.170 12.936 -10.010 1.00 87.81 156 ALA A C 1
ATOM 1209 O O . ALA A 1 156 ? -4.999 12.823 -8.798 1.00 87.81 156 ALA A O 1
ATOM 1210 N N . ALA A 1 157 ? -6.318 13.383 -10.529 1.00 90.88 157 ALA A N 1
ATOM 1211 C CA . ALA A 1 157 ? -7.443 13.817 -9.707 1.00 90.88 157 ALA A CA 1
ATOM 1212 C C . ALA A 1 157 ? -8.023 12.666 -8.872 1.00 90.88 157 ALA A C 1
ATOM 1214 O O . ALA A 1 157 ? -8.274 12.847 -7.682 1.00 90.88 157 ALA A O 1
ATOM 1215 N N . VAL A 1 158 ? -8.180 11.478 -9.466 1.00 91.50 158 VAL A N 1
ATOM 1216 C CA . VAL A 1 158 ? -8.708 10.295 -8.765 1.00 91.50 158 VAL A CA 1
ATOM 1217 C C . VAL A 1 158 ? -7.769 9.860 -7.643 1.00 91.50 158 VAL A C 1
ATOM 1219 O O . VAL A 1 158 ? -8.212 9.694 -6.509 1.00 91.50 158 VAL A O 1
ATOM 1222 N N . ILE A 1 159 ? -6.469 9.728 -7.918 1.00 92.69 159 ILE A N 1
ATOM 1223 C CA . ILE A 1 159 ? -5.492 9.330 -6.896 1.00 92.69 159 ILE A CA 1
ATOM 1224 C C . ILE A 1 159 ? -5.416 10.370 -5.779 1.00 92.69 159 ILE A C 1
ATOM 1226 O O . ILE A 1 159 ? -5.450 9.998 -4.608 1.00 92.69 159 ILE A O 1
ATOM 1230 N N . ASN A 1 160 ? -5.375 11.662 -6.111 1.00 91.94 160 ASN A N 1
ATOM 1231 C CA . ASN A 1 160 ? -5.349 12.719 -5.101 1.00 91.94 160 ASN A CA 1
ATOM 1232 C C . ASN A 1 160 ? -6.607 12.695 -4.227 1.00 91.94 160 ASN A C 1
ATOM 1234 O O . ASN A 1 160 ? -6.504 12.832 -3.010 1.00 91.94 160 ASN A O 1
ATOM 1238 N N . PHE A 1 161 ? -7.782 12.452 -4.814 1.00 92.69 161 PHE A N 1
ATOM 1239 C CA . PHE A 1 161 ? -9.016 12.270 -4.054 1.00 92.69 161 PHE A CA 1
ATOM 1240 C C . PHE A 1 161 ? -8.914 11.085 -3.083 1.00 92.69 161 PHE A C 1
ATOM 1242 O O . PHE A 1 161 ? -9.219 11.229 -1.900 1.00 92.69 161 PHE A O 1
ATOM 1249 N N . VAL A 1 162 ? -8.408 9.933 -3.535 1.00 93.88 162 VAL A N 1
ATOM 1250 C CA . VAL A 1 162 ? -8.216 8.765 -2.662 1.00 93.88 162 VAL A CA 1
ATOM 1251 C C . VAL A 1 162 ? -7.229 9.069 -1.534 1.00 93.88 162 VAL A C 1
ATOM 1253 O O . VAL A 1 162 ? -7.522 8.766 -0.378 1.00 93.88 162 VAL A O 1
ATOM 1256 N N . VAL A 1 163 ? -6.103 9.721 -1.829 1.00 91.12 163 VAL A N 1
ATOM 1257 C CA . VAL A 1 163 ? -5.110 10.119 -0.818 1.00 91.12 163 VAL A CA 1
ATOM 1258 C C . VAL A 1 163 ? -5.720 11.070 0.214 1.00 91.12 163 VAL A C 1
ATOM 1260 O O . VAL A 1 163 ? -5.501 10.886 1.410 1.00 91.12 163 VAL A O 1
ATOM 1263 N N . LEU A 1 164 ? -6.548 12.028 -0.207 1.00 91.56 164 LEU A N 1
ATOM 1264 C CA . LEU A 1 164 ? -7.262 12.919 0.710 1.00 91.56 164 LEU A CA 1
ATOM 1265 C C . LEU A 1 164 ? -8.224 12.146 1.617 1.00 91.56 164 LEU A C 1
ATOM 1267 O O . LEU A 1 164 ? -8.211 12.349 2.829 1.00 91.56 164 LEU A O 1
ATOM 1271 N N . THR A 1 165 ? -9.012 11.212 1.075 1.00 91.50 165 THR A N 1
ATOM 1272 C CA . THR A 1 165 ? -9.892 10.369 1.909 1.00 91.50 165 THR A CA 1
ATOM 1273 C C . THR A 1 165 ? -9.103 9.477 2.871 1.00 91.50 165 THR A C 1
ATOM 1275 O O . THR A 1 165 ? -9.539 9.233 3.997 1.00 91.50 165 THR A O 1
ATOM 1278 N N . ALA A 1 166 ? -7.909 9.026 2.473 1.00 88.44 166 ALA A N 1
ATOM 1279 C CA . ALA A 1 166 ? -7.012 8.265 3.330 1.00 88.44 166 ALA A CA 1
ATOM 1280 C C . ALA A 1 166 ? -6.473 9.114 4.488 1.00 88.44 166 ALA A C 1
ATOM 1282 O O . ALA A 1 166 ? -6.522 8.661 5.633 1.00 88.44 166 ALA A O 1
ATOM 1283 N N . ALA A 1 167 ? -6.027 10.338 4.198 1.00 87.75 167 ALA A N 1
ATOM 1284 C CA . ALA A 1 167 ? -5.555 11.293 5.194 1.00 87.75 167 ALA A CA 1
ATOM 1285 C C . ALA A 1 167 ? -6.671 11.673 6.177 1.00 87.75 167 ALA A C 1
ATOM 1287 O O . ALA A 1 167 ? -6.470 11.590 7.385 1.00 87.75 167 ALA A O 1
ATOM 1288 N N . LEU A 1 168 ? -7.872 11.989 5.676 1.00 86.44 168 LEU A N 1
ATOM 1289 C CA . LEU A 1 168 ? -9.039 12.299 6.508 1.00 86.44 168 LEU A CA 1
ATOM 1290 C C . LEU A 1 168 ? -9.427 11.126 7.412 1.00 86.44 168 LEU A C 1
ATOM 1292 O O . LEU A 1 168 ? -9.685 11.328 8.594 1.00 86.44 168 LEU A O 1
ATOM 1296 N N . SER A 1 169 ? -9.416 9.899 6.885 1.00 85.38 169 SER A N 1
ATOM 1297 C CA . SER A 1 169 ? -9.643 8.692 7.683 1.00 85.38 169 SER A CA 1
ATOM 1298 C C . SER A 1 169 ? -8.590 8.537 8.784 1.00 85.38 169 SER A C 1
ATOM 1300 O O . SER A 1 169 ? -8.972 8.270 9.914 1.00 85.38 169 SER A O 1
ATOM 1302 N N . GLY A 1 170 ? -7.303 8.759 8.491 1.00 81.62 170 GLY A N 1
ATOM 1303 C CA . GLY A 1 170 ? -6.231 8.689 9.491 1.00 81.62 170 GLY A CA 1
ATOM 1304 C C . GLY A 1 170 ? -6.337 9.767 10.575 1.00 81.62 170 GLY A C 1
ATOM 1305 O O . GLY A 1 170 ? -6.215 9.459 11.759 1.00 81.62 170 GLY A O 1
ATOM 1306 N N . CYS A 1 171 ? -6.629 11.015 10.195 1.00 81.62 171 CYS A N 1
ATOM 1307 C CA . CYS A 1 171 ? -6.885 12.102 11.143 1.00 81.62 171 CYS A CA 1
ATOM 1308 C C . CYS A 1 171 ? -8.086 11.792 12.041 1.00 81.62 171 CYS A C 1
ATOM 1310 O O . CYS A 1 171 ? -8.018 12.006 13.249 1.00 81.62 171 CYS A O 1
ATOM 1312 N N . ASN A 1 172 ? -9.161 11.254 11.462 1.00 77.94 172 ASN A N 1
ATOM 1313 C CA . ASN A 1 172 ? -10.357 10.860 12.192 1.00 77.94 172 ASN A CA 1
ATOM 1314 C C . ASN A 1 172 ? -10.026 9.761 13.221 1.00 77.94 172 ASN A C 1
ATOM 1316 O O . ASN A 1 172 ? -10.271 9.962 14.405 1.00 77.94 172 ASN A O 1
ATOM 1320 N N . SER A 1 173 ? -9.362 8.664 12.833 1.00 74.56 173 SER A N 1
ATOM 1321 C CA . SER A 1 173 ? -8.956 7.616 13.787 1.00 74.56 173 SER A CA 1
ATOM 1322 C C . SER A 1 173 ? -8.018 8.153 14.886 1.00 74.56 173 SER A C 1
ATOM 1324 O O . SER A 1 173 ? -8.161 7.795 16.054 1.00 74.56 173 SER A O 1
ATOM 1326 N N . GLY A 1 174 ? -7.091 9.058 14.541 1.00 66.75 174 GLY A N 1
ATOM 1327 C CA . GLY A 1 174 ? -6.167 9.685 15.494 1.00 66.75 174 GLY A CA 1
ATOM 1328 C C . GLY A 1 174 ? -6.864 10.580 16.524 1.00 66.75 174 GLY A C 1
ATOM 1329 O O . GLY A 1 174 ? -6.592 10.470 17.718 1.00 66.75 174 GLY A O 1
ATOM 1330 N N . MET A 1 175 ? -7.811 11.419 16.093 1.00 71.50 175 MET A N 1
ATOM 1331 C CA . MET A 1 175 ? -8.600 12.262 17.000 1.00 71.50 175 MET A CA 1
ATOM 1332 C C . MET A 1 175 ? -9.450 11.428 17.965 1.00 71.50 175 MET A C 1
ATOM 1334 O O . MET A 1 175 ? -9.513 11.749 19.149 1.00 71.50 175 MET A O 1
ATOM 1338 N N . TYR A 1 176 ? -10.062 10.338 17.492 1.00 66.12 176 TYR A N 1
ATOM 1339 C CA . TYR A 1 176 ? -10.845 9.445 18.352 1.00 66.12 176 TYR A CA 1
ATOM 1340 C C . TYR A 1 176 ? -9.974 8.657 19.333 1.00 66.12 176 TYR A C 1
ATOM 1342 O O . TYR A 1 176 ? -10.383 8.460 20.474 1.00 66.12 176 TYR A O 1
ATOM 1350 N N . SER A 1 177 ? -8.762 8.260 18.938 1.00 60.66 177 SER A N 1
ATOM 1351 C CA . SER A 1 177 ? -7.831 7.588 19.850 1.00 60.66 177 SER A CA 1
ATOM 1352 C C . SER A 1 177 ? -7.365 8.494 20.993 1.00 60.66 177 SER A C 1
ATOM 1354 O O . SER A 1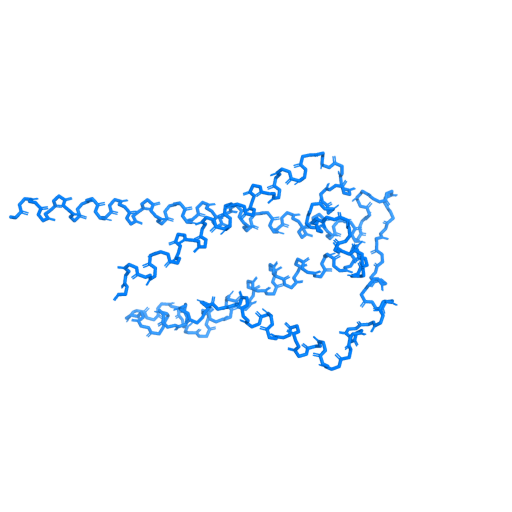 177 ? -7.086 7.985 22.072 1.00 60.66 177 SER A O 1
ATOM 1356 N N . VAL A 1 178 ? -7.270 9.810 20.768 1.00 61.09 178 VAL A N 1
ATOM 1357 C CA . VAL A 1 178 ? -6.899 10.791 21.805 1.00 61.09 178 VAL A CA 1
ATOM 1358 C C . VAL A 1 178 ? -8.106 11.209 22.644 1.00 61.09 178 VAL A C 1
ATOM 1360 O O . VAL A 1 178 ? -7.958 11.443 23.833 1.00 61.09 178 VAL A O 1
ATOM 1363 N N . ALA A 1 179 ? -9.299 11.298 22.052 1.00 57.41 179 ALA A N 1
ATOM 1364 C CA . ALA A 1 179 ? -10.520 11.653 22.780 1.00 57.41 179 ALA A CA 1
ATOM 1365 C C . ALA A 1 179 ? -11.116 10.486 23.593 1.00 57.41 179 ALA A C 1
ATOM 1367 O O . ALA A 1 179 ? -11.912 10.720 24.500 1.00 57.41 179 ALA A O 1
ATOM 1368 N N . GLY A 1 180 ? -10.787 9.242 23.232 1.00 49.66 180 GLY A N 1
ATOM 1369 C CA . GLY A 1 180 ? -11.211 8.025 23.930 1.00 49.66 180 GLY A CA 1
ATOM 1370 C C . GLY A 1 180 ? -10.216 7.494 24.969 1.00 49.66 180 GLY A C 1
ATOM 1371 O O . GLY A 1 180 ? -10.541 6.512 25.636 1.00 49.66 180 GLY A O 1
ATOM 1372 N N . ALA A 1 181 ? -9.034 8.110 25.083 1.00 42.62 181 ALA A N 1
ATOM 1373 C CA . ALA A 1 181 ? -8.059 7.890 26.154 1.00 42.62 181 ALA A CA 1
ATOM 1374 C C . ALA A 1 181 ? -8.262 8.920 27.274 1.00 42.62 181 ALA A C 1
ATOM 1376 O O . ALA A 1 181 ? -8.058 8.544 28.450 1.00 42.62 181 ALA A O 1
#

Solvent-accessible surface area (backbone atoms only — not comparable to full-atom values): 9974 Å² total; per-residue (Å²): 110,69,69,58,54,52,52,50,52,52,49,52,52,50,53,50,51,48,54,52,52,48,50,53,39,48,50,54,49,54,51,51,48,52,52,51,41,54,52,39,50,38,26,35,75,50,2,59,63,47,93,59,45,53,51,59,66,55,41,55,46,73,73,55,35,94,53,57,67,39,72,66,46,50,53,52,50,50,51,54,53,56,62,72,49,70,67,60,62,53,59,57,49,51,56,68,69,43,92,68,72,86,60,51,64,70,56,57,53,51,55,53,51,53,50,45,47,56,56,49,52,41,44,49,52,41,48,35,36,76,39,48,72,90,48,45,83,77,75,50,60,59,75,29,50,59,38,44,49,63,67,39,85,62,25,58,61,54,50,51,50,46,51,50,42,49,50,52,44,50,53,51,54,52,53,50,59,63,74,74,104

Sequence (181 aa):
MIAVVLVTLANLAAVRLYGELEFWFAMIKVTMIIVMILIGLGLIFVGIGNNFEPIDLANLTEHGGFFAGGWQSFLFALCIVIASYQGVELVGITAREAKNHQVPLKKAINNILWRILIFYVGAIFIVVTLFPWTEISQNGSPFVLIFAKVGIVSAAAVINFVVLTAALSGCNSGMYSVAGA

Secondary structure (DSSP, 8-state):
-HHHHHHHHHHHHHHHHHHHHHHHHHHHHHHHHHHHHHHHHHHHHT-TTTTT-PPPGGGGTTTTGGGTTHHHHHHHHHHHHHHHTTTHHHHHHHHHH-SS-SS-HHHHHHHHHHHHIIIIIHHHHHHHHHS-TTTTTTSS-HHHHHHHHTT-TTHHHHHHHHHHHHHHHHHHHHHHHHH--

pLDDT: mean 82.9, std 9.11, range [42.62, 93.88]

Mean predicted aligned error: 7.96 Å

Foldseek 3Di:
DVVVVVVVVVVVVVVVVLVVLLVVLVVLLVVLLVVLLVLLVCCQPQVQLNPRDHQDQCLCCVCCHPQNVHPVVVVVVVVVVVVVCPPVVVQLVCCVVPPDVPDPSVRSVVVVVVCCCCRPVSNVSSLSSVDRPVCCVPPPHSQLVSCVSNPNPCSVVSVVVSVVSVVVSVVSVVVCVVVVD